Protein 3QIS (pdb70)

Structure (mmCIF, N/CA/C/O backbone):
data_3QIS
#
_entry.id   3QIS
#
_cell.length_a   73.478
_cell.length_b   73.478
_cell.length_c   145.294
_cell.angle_alpha   90.000
_cell.angle_beta   90.000
_cell.angle_gamma   120.000
#
_symmetry.space_group_name_H-M   'P 31 2 1'
#
loop_
_entity.id
_entity.type
_entity.pdbx_description
1 polymer 'Inositol polyphosphate 5-phosphatase OCRL-1'
2 polymer 'Protein FAM109A'
3 water water
#
loop_
_atom_site.group_PDB
_atom_site.id
_atom_site.type_symbol
_atom_site.label_atom_id
_atom_site.label_alt_id
_atom_site.label_comp_id
_atom_site.label_asym_id
_atom_site.label_entity_id
_atom_site.label_seq_id
_atom_site.pdbx_PDB_ins_code
_atom_site.Cartn_x
_atom_site.Cartn_y
_atom_site.Cartn_z
_atom_site.occupancy
_atom_site.B_iso_or_equiv
_atom_site.auth_seq_id
_atom_site.auth_comp_id
_atom_site.auth_asym_id
_atom_site.auth_atom_id
_atom_site.pdbx_PDB_model_num
ATOM 1 N N . PRO A 1 28 ? -41.395 56.936 49.736 1.00 79.11 563 PRO A N 1
ATOM 2 C CA . PRO A 1 28 ? -41.290 55.654 49.015 1.00 74.89 563 PRO A CA 1
ATOM 3 C C . PRO A 1 28 ? -41.790 54.460 49.831 1.00 69.01 563 PRO A C 1
ATOM 4 O O . PRO A 1 28 ? -41.053 53.912 50.658 1.00 65.03 563 PRO A O 1
ATOM 8 N N . SER A 1 29 ? -43.037 54.061 49.599 1.00 68.14 564 SER A N 1
ATOM 9 C CA . SER A 1 29 ? -43.598 52.919 50.305 1.00 68.06 564 SER A CA 1
ATOM 10 C C . SER A 1 29 ? -44.426 52.017 49.393 1.00 62.15 564 SER A C 1
ATOM 11 O O . SER A 1 29 ? -45.117 52.495 48.499 1.00 59.88 564 SER A O 1
ATOM 14 N N . LEU A 1 30 ? -44.356 50.712 49.629 1.00 56.11 565 LEU A N 1
ATOM 15 C CA . LEU A 1 30 ? -45.162 49.767 48.874 1.00 53.48 565 LEU A CA 1
ATOM 16 C C . LEU A 1 30 ? -46.102 48.980 49.770 1.00 48.93 565 LEU A C 1
ATOM 17 O O . LEU A 1 30 ? -45.789 48.688 50.923 1.00 57.71 565 LEU A O 1
ATOM 22 N N . GLU A 1 31 ? -47.257 48.642 49.213 1.00 51.65 566 GLU A N 1
ATOM 23 C CA . GLU A 1 31 ? -48.183 47.708 49.819 1.00 45.80 566 GLU A CA 1
ATOM 24 C C . GLU A 1 31 ? -48.236 46.479 48.925 1.00 40.21 566 GLU A C 1
ATOM 25 O O . GLU A 1 31 ? -48.386 46.600 47.709 1.00 40.31 566 GLU A O 1
ATOM 31 N N . LEU A 1 32 ? -48.105 45.301 49.525 1.00 46.76 567 LEU A N 1
ATOM 32 C CA . LEU A 1 32 ? -48.102 44.054 48.775 1.00 47.73 567 LEU A CA 1
ATOM 33 C C . LEU A 1 32 ? -49.317 43.219 49.142 1.00 45.57 567 LEU A C 1
ATOM 34 O O . LEU A 1 32 ? -49.625 43.043 50.319 1.00 38.19 567 LEU A O 1
ATOM 39 N N . SER A 1 33 ? -50.015 42.711 48.132 1.00 38.10 568 SER A N 1
ATOM 40 C CA . SER A 1 33 ? -51.163 41.855 48.381 1.00 41.41 568 SER A CA 1
ATOM 41 C C . SER A 1 33 ? -50.753 40.621 49.187 1.00 41.55 568 SER A C 1
ATOM 42 O O . SER A 1 33 ? -51.494 40.176 50.060 1.00 40.86 568 SER A O 1
ATOM 45 N N . ARG A 1 34 ? -49.574 40.079 48.890 1.00 43.82 569 ARG A N 1
ATOM 46 C CA . ARG A 1 34 ? -49.011 38.961 49.647 1.00 37.00 569 ARG A CA 1
ATOM 47 C C . ARG A 1 34 ? -47.493 38.889 49.485 1.00 41.92 569 ARG A C 1
ATOM 48 O O . ARG A 1 34 ? -46.931 39.477 48.559 1.00 43.43 569 ARG A O 1
ATOM 56 N N . ARG A 1 35 ? -46.838 38.169 50.393 1.00 37.87 570 ARG A N 1
ATOM 57 C CA . ARG A 1 35 ? -45.380 38.087 50.410 1.00 43.61 570 ARG A CA 1
ATOM 58 C C . ARG A 1 35 ? -44.877 36.645 50.425 1.00 39.53 570 ARG A C 1
ATOM 59 O O . ARG A 1 35 ? -43.678 36.398 50.314 1.00 41.55 570 ARG A O 1
ATOM 67 N N . GLU A 1 36 ? -45.794 35.696 50.572 1.00 43.35 571 GLU A N 1
ATOM 68 C CA . GLU A 1 36 ? -45.433 34.278 50.554 1.00 41.79 571 GLU A CA 1
ATOM 69 C C . GLU A 1 36 ? -46.122 33.537 49.407 1.00 42.08 571 GLU A C 1
ATOM 70 O O . GLU A 1 36 ? -47.331 33.653 49.221 1.00 35.92 571 GLU A O 1
ATOM 76 N N . PHE A 1 37 ? -45.348 32.772 48.644 1.00 36.78 572 PHE A N 1
ATOM 77 C CA . PHE A 1 37 ? -45.866 32.117 47.449 1.00 37.47 572 PHE A CA 1
ATOM 78 C C . PHE A 1 37 ? -45.461 30.659 47.439 1.00 35.06 572 PHE A C 1
ATOM 79 O O . PHE A 1 37 ? -44.322 30.320 47.757 1.00 38.22 572 PHE A O 1
ATOM 87 N N . VAL A 1 38 ? -46.404 29.797 47.079 1.00 33.08 573 VAL A N 1
ATOM 88 C CA . VAL A 1 38 ? -46.155 28.363 47.073 1.00 31.82 573 VAL A CA 1
ATOM 89 C C . VAL A 1 38 ? -46.315 27.788 45.680 1.00 33.98 573 VAL A C 1
ATOM 90 O O . VAL A 1 38 ? -47.325 28.012 45.010 1.00 33.38 573 VAL A O 1
ATOM 94 N N . PHE A 1 39 ? -45.295 27.059 45.242 1.00 35.83 574 PHE A N 1
ATOM 95 C CA . PHE A 1 39 ? -45.321 26.410 43.939 1.00 28.19 574 PHE A CA 1
ATOM 96 C C . PHE A 1 39 ? -45.392 24.907 44.148 1.00 36.01 574 PHE A C 1
ATOM 97 O O . PHE A 1 39 ? -44.377 24.238 44.318 1.00 35.45 574 PHE A O 1
ATOM 105 N N . GLU A 1 40 ? -46.615 24.394 44.153 1.00 38.87 575 GLU A N 1
ATOM 106 C CA . GLU A 1 40 ? -46.890 23.023 44.553 1.00 39.73 575 GLU A CA 1
ATOM 107 C C . GLU A 1 40 ? -46.790 22.066 43.371 1.00 35.40 575 GLU A C 1
ATOM 108 O O . GLU A 1 40 ? -47.320 22.344 42.294 1.00 27.30 575 GLU A O 1
ATOM 114 N N . ASN A 1 41 ? -46.103 20.944 43.578 1.00 27.21 576 ASN A N 1
ATOM 115 C CA . ASN A 1 41 ? -45.969 19.913 42.553 1.00 30.17 576 ASN A CA 1
ATOM 116 C C . ASN A 1 41 ? -45.370 20.426 41.250 1.00 32.95 576 ASN A C 1
ATOM 117 O O . ASN A 1 41 ? -45.910 20.196 40.170 1.00 30.56 576 ASN A O 1
ATOM 122 N N . VAL A 1 42 ? -44.247 21.121 41.361 1.00 32.73 577 VAL A N 1
ATOM 123 C CA . VAL A 1 42 ? -43.562 21.649 40.197 1.00 27.24 577 VAL A CA 1
ATOM 124 C C . VAL A 1 42 ? -43.038 20.514 39.330 1.00 33.41 577 VAL A C 1
ATOM 125 O O . VAL A 1 42 ? -42.443 19.560 39.833 1.00 30.62 577 VAL A O 1
ATOM 129 N N . LYS A 1 43 ? -43.260 20.618 38.026 1.00 28.75 578 LYS A N 1
ATOM 130 C CA . LYS A 1 43 ? -42.830 19.577 37.102 1.00 28.96 578 LYS A CA 1
ATOM 131 C C . LYS A 1 43 ? -41.935 20.135 36.016 1.00 30.11 578 LYS A C 1
ATOM 132 O O . LYS A 1 43 ? -41.993 21.317 35.691 1.00 30.43 578 LYS A O 1
ATOM 138 N N . PHE A 1 44 ? -41.101 19.264 35.468 1.00 33.87 579 PHE A N 1
ATOM 139 C CA . PHE A 1 44 ? -40.252 19.593 34.339 1.00 29.58 579 PHE A CA 1
ATOM 140 C C . PHE A 1 44 ? -41.077 20.173 33.185 1.00 28.53 579 PHE A C 1
ATOM 141 O O . PHE A 1 44 ? -42.029 19.547 32.718 1.00 22.53 579 PHE A O 1
ATOM 149 N N . ARG A 1 45 ? -40.725 21.383 32.754 1.00 21.64 580 ARG A N 1
ATOM 150 C CA . ARG A 1 45 ? -41.341 22.013 31.583 1.00 33.18 580 ARG A CA 1
ATOM 151 C C . ARG A 1 45 ? -42.823 22.367 31.741 1.00 36.97 580 ARG A C 1
ATOM 152 O O . ARG A 1 45 ? -43.526 22.549 30.747 1.00 31.50 580 ARG A O 1
ATOM 160 N N . GLN A 1 46 ? -43.301 22.458 32.980 1.00 36.60 581 GLN A N 1
ATOM 161 C CA . GLN A 1 46 ? -44.686 22.865 33.224 1.00 28.66 581 GLN A CA 1
ATOM 162 C C . GLN A 1 46 ? -44.747 24.201 33.960 1.00 34.97 581 GLN A C 1
ATOM 163 O O . GLN A 1 46 ? -44.357 24.309 35.122 1.00 33.66 581 GLN A O 1
ATOM 169 N N . LEU A 1 47 ? -45.237 25.218 33.257 1.00 30.55 582 LEU A N 1
ATOM 170 C CA . LEU A 1 47 ? -45.232 26.585 33.753 1.00 31.29 582 LEU A CA 1
ATOM 171 C C . LEU A 1 47 ? -46.231 26.794 34.881 1.00 27.65 582 LEU A C 1
ATOM 172 O O . LEU A 1 47 ? -47.373 26.339 34.813 1.00 24.99 582 LEU A O 1
ATOM 177 N N . GLN A 1 48 ? -45.780 27.485 35.921 1.00 22.57 583 GLN A N 1
ATOM 178 C CA . GLN A 1 48 ? -46.660 27.943 36.980 1.00 23.19 583 GLN A CA 1
ATOM 179 C C . GLN A 1 48 ? -46.497 29.441 37.153 1.00 26.60 583 GLN A C 1
ATOM 180 O O . GLN A 1 48 ? -45.409 29.985 36.966 1.00 27.98 583 GLN A O 1
ATOM 186 N N . LYS A 1 49 ? -47.582 30.106 37.521 1.00 21.25 584 LYS A N 1
ATOM 187 C CA . LYS A 1 49 ? -47.517 31.521 37.817 1.00 27.76 584 LYS A CA 1
ATOM 188 C C . LYS A 1 49 ? -48.240 31.851 39.111 1.00 26.08 584 LYS A C 1
ATOM 189 O O . LYS A 1 49 ? -49.401 31.496 39.290 1.00 28.77 584 LYS A O 1
ATOM 195 N N . GLU A 1 50 ? -47.530 32.525 40.011 1.00 29.68 585 GLU A N 1
ATOM 196 C CA . GLU A 1 50 ? -48.112 33.068 41.233 1.00 20.82 585 GLU A CA 1
ATOM 197 C C . GLU A 1 50 ? -48.086 34.585 41.155 1.00 29.09 585 GLU A C 1
ATOM 198 O O . GLU A 1 50 ? -47.020 35.194 41.167 1.00 26.70 585 GLU A O 1
ATOM 204 N N . LYS A 1 51 ? -49.265 35.191 41.064 1.00 28.84 586 LYS A N 1
ATOM 205 C CA . LYS A 1 51 ? -49.365 36.630 40.859 1.00 35.14 586 LYS A CA 1
ATOM 206 C C . LYS A 1 51 ? -49.691 37.394 42.135 1.00 30.61 586 LYS A C 1
ATOM 207 O O . LYS A 1 51 ? -50.421 36.911 42.997 1.00 33.31 586 LYS A O 1
ATOM 213 N N . PHE A 1 52 ? -49.139 38.593 42.255 1.00 27.78 587 PHE A N 1
ATOM 214 C CA . PHE A 1 52 ? -49.508 39.480 43.350 1.00 33.84 587 PHE A CA 1
ATOM 215 C C . PHE A 1 52 ? -49.530 40.933 42.898 1.00 29.93 587 PHE A C 1
ATOM 216 O O . PHE A 1 52 ? -49.030 41.276 41.832 1.00 31.05 587 PHE A O 1
ATOM 224 N N . GLN A 1 53 ? -50.139 41.780 43.711 1.00 26.21 588 GLN A N 1
ATOM 225 C CA . GLN A 1 53 ? -50.253 43.176 43.364 1.00 32.38 588 GLN A CA 1
ATOM 226 C C . GLN A 1 53 ? -49.411 44.065 44.257 1.00 37.26 588 GLN A C 1
ATOM 227 O O . GLN A 1 53 ? -49.422 43.947 45.480 1.00 33.32 588 GLN A O 1
ATOM 233 N N . ILE A 1 54 ? -48.688 44.963 43.610 1.00 40.87 589 ILE A N 1
ATOM 234 C CA . ILE A 1 54 ? -47.892 45.961 44.279 1.00 40.67 589 ILE A CA 1
ATOM 235 C C . ILE A 1 54 ? -48.608 47.289 44.156 1.00 47.03 589 ILE A C 1
ATOM 236 O O . ILE A 1 54 ? -49.065 47.657 43.075 1.00 45.57 589 ILE A O 1
ATOM 241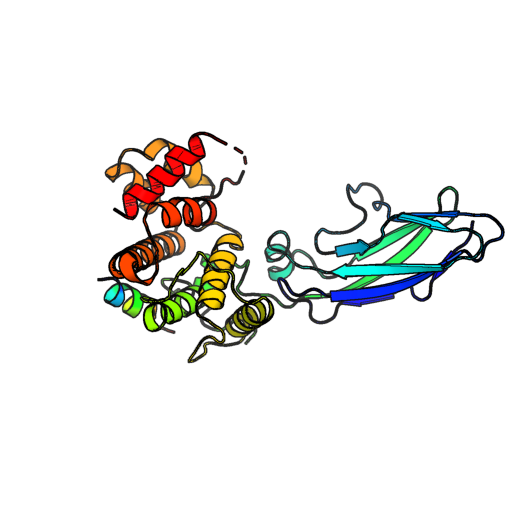 N N . SER A 1 55 ? -48.720 48.013 45.262 1.00 47.27 590 SER A N 1
ATOM 242 C CA . SER A 1 55 ? -49.372 49.314 45.227 1.00 48.52 590 SER A CA 1
ATOM 243 C C . SER A 1 55 ? -48.560 50.342 45.993 1.00 52.34 590 SER A C 1
ATOM 244 O O . SER A 1 55 ? -48.285 50.168 47.176 1.00 56.65 590 SER A O 1
ATOM 247 N N . ASN A 1 56 ? -48.171 51.413 45.311 1.00 57.90 591 ASN A N 1
ATOM 248 C CA . ASN A 1 56 ? -47.440 52.494 45.954 1.00 58.05 591 ASN A CA 1
ATOM 249 C C . ASN A 1 56 ? -48.326 53.279 46.926 1.00 58.71 591 ASN A C 1
ATOM 250 O O . ASN A 1 56 ? -49.042 54.182 46.522 1.00 61.25 591 ASN A O 1
ATOM 255 N N . ASN A 1 57 ? -48.251 52.943 48.211 1.00 54.12 592 ASN A N 1
ATOM 256 C CA . ASN A 1 57 ? -49.076 53.603 49.216 1.00 58.50 592 ASN A CA 1
ATOM 257 C C . ASN A 1 57 ? -48.395 54.815 49.852 1.00 68.31 592 ASN A C 1
ATOM 258 O O . ASN A 1 57 ? -48.926 55.418 50.786 1.00 71.40 592 ASN A O 1
ATOM 263 N N . GLY A 1 58 ? -47.221 55.170 49.345 1.00 65.30 593 GLY A N 1
ATOM 264 C CA . GLY A 1 58 ? -46.505 56.324 49.848 1.00 65.70 593 GLY A CA 1
ATOM 265 C C . GLY A 1 58 ? -47.111 57.613 49.333 1.00 73.11 593 GLY A C 1
ATOM 266 O O . GLY A 1 58 ? -48.181 57.603 48.711 1.00 68.71 593 GLY A O 1
ATOM 267 N N . GLN A 1 59 ? -46.431 58.726 49.587 1.00 73.56 594 GLN A N 1
ATOM 268 C CA . GLN A 1 59 ? -46.916 60.028 49.135 1.00 74.16 594 GLN A CA 1
ATOM 269 C C . GLN A 1 59 ? -46.136 60.529 47.924 1.00 71.12 594 GLN A C 1
ATOM 270 O O . GLN A 1 59 ? -46.597 61.418 47.204 1.00 74.11 594 GLN A O 1
ATOM 276 N N . VAL A 1 60 ? -44.961 59.944 47.698 1.00 60.76 595 VAL A N 1
ATOM 277 C CA . VAL A 1 60 ? -44.138 60.277 46.535 1.00 57.48 595 VAL A CA 1
ATOM 278 C C . VAL A 1 60 ? -43.995 59.064 45.604 1.00 67.33 595 VAL A C 1
ATOM 279 O O . VAL A 1 60 ? -44.193 57.926 46.034 1.00 60.57 595 VAL A O 1
ATOM 283 N N . PRO A 1 61 ? -43.659 59.302 44.324 1.00 70.58 596 PRO A N 1
ATOM 284 C CA . PRO A 1 61 ? -43.425 58.218 43.357 1.00 67.29 596 PRO A CA 1
ATOM 285 C C . PRO A 1 61 ? -42.208 57.364 43.724 1.00 61.99 596 PRO A C 1
ATOM 286 O O . PRO A 1 61 ? -41.229 57.887 44.258 1.00 53.73 596 PRO A O 1
ATOM 290 N N . CYS A 1 62 ? -42.269 56.067 43.429 1.00 47.03 597 CYS A N 1
ATOM 291 C CA . CYS A 1 62 ? -41.194 55.149 43.803 1.00 50.15 597 CYS A CA 1
ATOM 292 C C . CYS A 1 62 ? -40.710 54.313 42.625 1.00 54.35 597 CYS A C 1
ATOM 293 O O . CYS A 1 62 ? -41.435 54.122 41.647 1.00 56.60 597 CYS A O 1
ATOM 296 N N . HIS A 1 63 ? -39.480 53.817 42.720 1.00 54.45 598 HIS A N 1
ATOM 297 C CA . HIS A 1 63 ? -38.985 52.836 41.769 1.00 55.97 598 HIS A CA 1
ATOM 298 C C . HIS A 1 63 ? -38.705 51.535 42.485 1.00 53.43 598 HIS A C 1
ATOM 299 O O . HIS A 1 63 ? -38.019 51.502 43.500 1.00 46.38 598 HIS A O 1
ATOM 306 N N . PHE A 1 64 ? -39.249 50.456 41.944 1.00 46.37 599 PHE A N 1
ATOM 307 C CA . PHE A 1 64 ? -39.046 49.145 42.531 1.00 45.31 599 PHE A CA 1
ATOM 308 C C . PHE A 1 64 ? -38.304 48.221 41.565 1.00 44.80 599 PHE A C 1
ATOM 309 O O . PHE A 1 64 ? -38.535 48.274 40.361 1.00 48.03 599 PHE A O 1
ATOM 317 N N . SER A 1 65 ? -37.412 47.387 42.095 1.00 38.38 600 SER A N 1
ATOM 318 C CA . SER A 1 65 ? -36.766 46.364 41.276 1.00 44.10 600 SER A CA 1
ATOM 319 C C . SER A 1 65 ? -36.288 45.205 42.137 1.00 48.83 600 SER A C 1
ATOM 320 O O . SER A 1 65 ? -35.912 45.398 43.285 1.00 51.99 600 SER A O 1
ATOM 323 N N . PHE A 1 66 ? -36.305 43.998 41.582 1.00 41.92 601 PHE A N 1
ATOM 324 C CA . PHE A 1 66 ? -35.762 42.851 42.282 1.00 39.66 601 PHE A CA 1
ATOM 325 C C . PHE A 1 66 ? -34.248 42.905 42.215 1.00 46.99 601 PHE A C 1
ATOM 326 O O . PHE A 1 66 ? -33.681 43.253 41.180 1.00 42.79 601 PHE A O 1
ATOM 334 N N . ILE A 1 67 ? -33.598 42.582 43.328 1.00 47.41 602 ILE A N 1
ATOM 335 C CA . ILE A 1 67 ? -32.149 42.671 43.395 1.00 50.83 602 ILE A CA 1
ATOM 336 C C . ILE A 1 67 ? -31.496 41.376 43.890 1.00 48.61 602 ILE A C 1
ATOM 337 O O . ILE A 1 67 ? -32.117 40.575 44.592 1.00 47.86 602 ILE A O 1
ATOM 342 N N . PRO A 1 68 ? -30.238 41.154 43.497 1.00 54.71 603 PRO A N 1
ATOM 343 C CA . PRO A 1 68 ? -29.528 39.950 43.948 1.00 55.91 603 PRO A CA 1
ATOM 344 C C . PRO A 1 68 ? -29.266 40.002 45.449 1.00 61.11 603 PRO A C 1
ATOM 345 O O . PRO A 1 68 ? -28.955 41.075 45.975 1.00 61.08 603 PRO A O 1
ATOM 349 N N . LYS A 1 69 ? -29.395 38.862 46.124 1.00 64.39 604 LYS A N 1
ATOM 350 C CA . LYS A 1 69 ? -29.060 38.759 47.541 1.00 58.52 604 LYS A CA 1
ATOM 351 C C . LYS A 1 69 ? -27.539 38.839 47.688 1.00 68.17 604 LYS A C 1
ATOM 352 O O . LYS A 1 69 ? -26.814 38.384 46.802 1.00 72.52 604 LYS A O 1
ATOM 358 N N . LEU A 1 70 ? -27.068 39.401 48.805 1.00 70.78 605 LEU A N 1
ATOM 359 C CA . LEU A 1 70 ? -25.646 39.721 49.016 1.00 65.69 605 LEU A CA 1
ATOM 360 C C . LEU A 1 70 ? -24.629 38.734 48.408 1.00 64.76 605 LEU A C 1
ATOM 361 O O . LEU A 1 70 ? -24.395 37.655 48.953 1.00 66.55 605 LEU A O 1
ATOM 366 N N . ASN A 1 71 ? -24.030 39.133 47.283 1.00 62.70 606 ASN A N 1
ATOM 367 C CA . ASN A 1 71 ? -22.973 38.375 46.594 1.00 67.95 606 ASN A CA 1
ATOM 368 C C . ASN A 1 71 ? -23.454 37.373 45.541 1.00 68.16 606 ASN A C 1
ATOM 369 O O . ASN A 1 71 ? -22.774 36.395 45.244 1.00 70.99 606 ASN A O 1
ATOM 374 N N . ASP A 1 72 ? -24.627 37.617 44.973 1.00 62.55 607 ASP A N 1
ATOM 375 C CA . ASP A 1 72 ? -25.096 36.809 43.853 1.00 57.74 607 ASP A CA 1
ATOM 376 C C . ASP A 1 72 ? -25.089 37.615 42.570 1.00 56.47 607 ASP A C 1
ATOM 377 O O . ASP A 1 72 ? -24.933 38.844 42.584 1.00 49.90 607 ASP A O 1
ATOM 382 N N . SER A 1 73 ? -25.252 36.907 41.462 1.00 64.41 608 SER A N 1
ATOM 383 C CA . SER A 1 73 ? -25.327 37.534 40.158 1.00 70.32 608 SER A CA 1
ATOM 384 C C . SER A 1 73 ? -26.769 37.926 39.844 1.00 65.14 608 SER A C 1
ATOM 385 O O . SER A 1 73 ? -27.024 39.036 39.387 1.00 65.27 608 SER A O 1
ATOM 388 N N . GLN A 1 74 ? -27.707 37.023 40.122 1.00 61.90 609 GLN A N 1
ATOM 389 C CA . GLN A 1 74 ? -29.119 37.203 39.751 1.00 48.95 609 GLN A CA 1
ATOM 390 C C . GLN A 1 74 ? -29.968 37.431 40.990 1.00 46.51 609 GLN A C 1
ATOM 391 O O . GLN A 1 74 ? -29.504 37.160 42.090 1.00 55.54 609 GLN A O 1
ATOM 397 N N . TYR A 1 75 ? -31.208 37.905 40.830 1.00 39.63 610 TYR A N 1
ATOM 398 C CA . TYR A 1 75 ? -32.087 38.132 41.978 1.00 41.13 610 TYR A CA 1
ATOM 399 C C . TYR A 1 75 ? -32.891 36.892 42.367 1.00 38.00 610 TYR A C 1
ATOM 400 O O . TYR A 1 75 ? -33.565 36.869 43.398 1.00 39.75 610 TYR A O 1
ATOM 409 N N . CYS A 1 76 ? -32.823 35.870 41.521 1.00 40.20 611 CYS A N 1
ATOM 410 C CA . CYS A 1 76 ? -33.471 34.590 41.795 1.00 42.93 611 CYS A CA 1
ATOM 411 C C . CYS A 1 76 ? -32.749 33.462 41.064 1.00 42.70 611 CYS A C 1
ATOM 412 O O . CYS A 1 76 ? -31.799 33.699 40.318 1.00 42.35 611 CYS A O 1
ATOM 415 N N . LYS A 1 77 ? -33.209 32.234 41.285 1.00 38.92 612 LYS A N 1
ATOM 416 C CA . LYS A 1 77 ? -32.641 31.074 40.613 1.00 36.49 612 LYS A CA 1
ATOM 417 C C . LYS A 1 77 ? -33.239 30.962 39.217 1.00 35.28 612 LYS A C 1
ATOM 418 O O . LYS A 1 77 ? -34.285 31.551 38.941 1.00 38.38 612 LYS A O 1
ATOM 424 N N . PRO A 1 78 ? -32.570 30.213 38.331 1.00 40.69 613 PRO A N 1
ATOM 425 C CA . PRO A 1 78 ? -32.929 30.056 36.915 1.00 40.03 613 PRO A CA 1
ATOM 426 C C . PRO A 1 78 ? -34.387 29.665 36.664 1.00 30.58 613 PRO A C 1
ATOM 427 O O . PRO A 1 78 ? -34.986 30.187 35.734 1.00 34.33 613 PRO A O 1
ATOM 431 N N . TRP A 1 79 ? -34.939 28.770 37.477 1.00 28.05 614 TRP A N 1
ATOM 432 C CA . TRP A 1 79 ? -36.295 28.278 37.260 1.00 32.67 614 TRP A CA 1
ATOM 433 C C . TRP A 1 79 ? -37.368 29.279 37.663 1.00 28.61 614 TRP A C 1
ATOM 434 O O . TRP A 1 79 ? -38.556 29.016 37.500 1.00 31.25 614 TRP A O 1
ATOM 445 N N . LEU A 1 80 ? -36.948 30.425 38.182 1.00 36.13 615 LEU A N 1
ATOM 446 C CA . LEU A 1 80 ? -37.891 31.445 38.612 1.00 31.57 615 LEU A CA 1
ATOM 447 C C . LEU A 1 80 ? -37.648 32.732 37.839 1.00 32.41 615 LEU A C 1
ATOM 448 O O . LEU A 1 80 ? -36.540 33.003 37.392 1.00 33.39 615 LEU A O 1
ATOM 453 N N . ARG A 1 81 ? -38.697 33.524 37.694 1.00 44.17 616 ARG A N 1
ATOM 454 C CA . ARG A 1 81 ? -38.592 34.814 37.040 1.00 43.34 616 ARG A CA 1
ATOM 455 C C . ARG A 1 81 ? -39.711 35.727 37.534 1.00 38.04 616 ARG A C 1
ATOM 456 O O . ARG A 1 81 ? -40.810 35.263 37.830 1.00 37.65 616 ARG A O 1
ATOM 464 N N . ALA A 1 82 ? -39.418 37.019 37.648 1.00 33.12 617 ALA A N 1
ATOM 465 C CA . ALA A 1 82 ? -40.427 38.010 38.010 1.00 36.18 617 ALA A CA 1
ATOM 466 C C . ALA A 1 82 ? -40.814 38.833 36.784 1.00 28.93 617 ALA A C 1
ATOM 467 O O . ALA A 1 82 ? -39.956 39.289 36.036 1.00 36.21 617 ALA A O 1
ATOM 469 N N . GLU A 1 83 ? -42.110 39.006 36.569 1.00 32.27 618 GLU A N 1
ATOM 470 C CA . GLU A 1 83 ? -42.590 39.721 35.395 1.00 39.72 618 GLU A CA 1
ATOM 471 C C . GLU A 1 83 ? -43.714 40.683 35.781 1.00 34.26 618 GLU A C 1
ATOM 472 O O . GLU A 1 83 ? -44.819 40.256 36.111 1.00 34.68 618 GLU A O 1
ATOM 478 N N . PRO A 1 84 ? -43.425 41.989 35.764 1.00 32.39 619 PRO A N 1
ATOM 479 C CA . PRO A 1 84 ? -42.106 42.556 35.459 1.00 36.51 619 PRO A CA 1
ATOM 480 C C . PRO A 1 84 ? -41.188 42.472 36.673 1.00 32.71 619 PRO A C 1
ATOM 481 O O . PRO A 1 84 ? -41.648 42.148 37.768 1.00 37.76 619 PRO A O 1
ATOM 485 N N . PHE A 1 85 ? -39.907 42.764 36.489 1.00 36.35 620 PHE A N 1
ATOM 486 C CA . PHE A 1 85 ? -38.972 42.693 37.600 1.00 36.65 620 PHE A CA 1
ATOM 487 C C . PHE A 1 85 ? -38.562 44.068 38.096 1.00 42.10 620 PHE A C 1
ATOM 488 O O . PHE A 1 85 ? -37.857 44.188 39.096 1.00 44.23 620 PHE A O 1
ATOM 496 N N . GLU A 1 86 ? -39.014 45.104 37.402 1.00 44.38 621 GLU A N 1
ATOM 497 C CA . GLU A 1 86 ? -38.725 46.474 37.802 1.00 49.12 621 GLU A CA 1
ATOM 498 C C . GLU A 1 86 ? -39.791 47.419 37.263 1.00 46.24 621 GLU A C 1
ATOM 499 O O . GLU A 1 86 ? -40.404 47.148 36.232 1.00 50.98 621 GLU A O 1
ATOM 505 N N . GLY A 1 87 ? -40.014 48.535 37.947 1.00 43.95 622 GLY A N 1
ATOM 506 C CA . GLY A 1 87 ? -40.932 49.530 37.427 1.00 43.67 622 GLY A CA 1
ATOM 507 C C . GLY A 1 87 ? -41.063 50.823 38.211 1.00 54.52 622 GLY A C 1
ATOM 508 O O . GLY A 1 87 ? -40.453 51.007 39.261 1.00 57.31 622 GLY A O 1
ATOM 509 N N . TYR A 1 88 ? -41.880 51.727 37.684 1.00 58.96 623 TYR A N 1
ATOM 510 C CA . TYR A 1 88 ? -42.158 52.993 38.334 1.00 66.02 623 TYR A CA 1
ATOM 511 C C . TYR A 1 88 ? -43.617 53.055 38.721 1.00 61.33 623 TYR A C 1
ATOM 512 O O . TYR A 1 88 ? -44.486 52.628 37.964 1.00 58.95 623 TYR A O 1
ATOM 521 N N . LEU A 1 89 ? -43.880 53.578 39.912 1.00 57.03 624 LEU A N 1
ATOM 522 C CA . LEU A 1 89 ? -45.238 53.680 40.410 1.00 51.79 624 LEU A CA 1
ATOM 523 C C . LEU A 1 89 ? -45.475 55.039 41.038 1.00 67.00 624 LEU A C 1
ATOM 524 O O . LEU A 1 89 ? -44.867 55.385 42.050 1.00 70.78 624 LEU A O 1
ATOM 529 N N . GLU A 1 90 ? -46.364 55.810 40.428 1.00 68.51 625 GLU A N 1
ATOM 530 C CA . GLU A 1 90 ? -46.837 57.043 41.024 1.00 64.12 625 GLU A CA 1
ATOM 531 C C . GLU A 1 90 ? -47.642 56.684 42.261 1.00 66.40 625 GLU A C 1
ATOM 532 O O . GLU A 1 90 ? -48.146 55.569 42.370 1.00 61.81 625 GLU A O 1
ATOM 538 N N . PRO A 1 91 ? -47.775 57.626 43.205 1.00 76.73 626 PRO A N 1
ATOM 539 C CA . PRO A 1 91 ? -48.756 57.374 44.266 1.00 77.19 626 PRO A CA 1
ATOM 540 C C . PRO A 1 91 ? -50.149 57.650 43.716 1.00 76.38 626 PRO A C 1
ATOM 541 O O . PRO A 1 91 ? -50.407 58.745 43.220 1.00 91.94 626 PRO A O 1
ATOM 545 N N . ASN A 1 92 ? -51.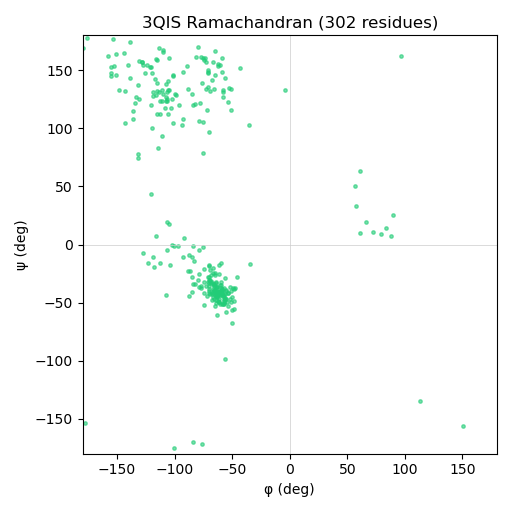024 56.660 43.751 1.00 63.38 627 ASN A N 1
ATOM 546 C CA . ASN A 1 92 ? -50.672 55.323 44.183 1.00 61.60 627 ASN A CA 1
ATOM 547 C C . ASN A 1 92 ? -51.193 54.305 43.180 1.00 60.95 627 ASN A C 1
ATOM 548 O O . ASN A 1 92 ?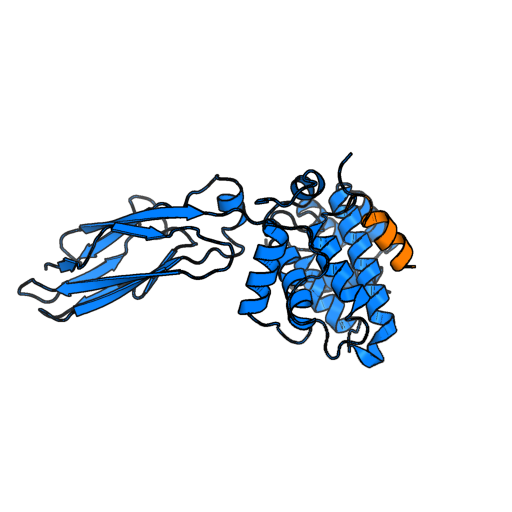 -52.194 53.626 43.424 1.00 55.33 627 ASN A O 1
ATOM 553 N N . GLU A 1 93 ? -50.533 54.220 42.034 1.00 57.22 628 GLU A N 1
ATOM 554 C CA . GLU A 1 93 ? -50.941 53.246 41.047 1.00 66.68 628 GLU A CA 1
ATOM 555 C C . GLU A 1 93 ? -50.491 51.870 41.497 1.00 61.68 628 GLU A C 1
ATOM 556 O O . GLU A 1 93 ? -49.606 51.737 42.345 1.00 55.62 628 GLU A O 1
ATOM 562 N N . THR A 1 94 ? -51.122 50.850 40.931 1.00 56.07 629 THR A N 1
ATOM 563 C CA . THR A 1 94 ? -50.855 49.480 41.313 1.00 46.71 629 THR A CA 1
ATOM 564 C C . THR A 1 94 ? -50.274 48.773 40.115 1.00 44.17 629 THR A C 1
ATOM 565 O O . THR A 1 94 ? -50.432 49.225 38.985 1.00 44.74 629 THR A O 1
ATOM 569 N N . VAL A 1 95 ? -49.593 47.665 40.365 1.00 45.42 630 VAL A N 1
ATOM 570 C CA . VAL A 1 95 ? -49.021 46.868 39.298 1.00 34.82 630 VAL A CA 1
ATOM 571 C C . VAL A 1 95 ? -49.015 45.408 39.721 1.00 34.56 630 VAL A C 1
ATOM 572 O O . VAL A 1 95 ? -48.628 45.082 40.844 1.00 37.26 630 VAL A O 1
ATOM 576 N N . ASP A 1 96 ? -49.470 44.526 38.837 1.00 27.44 631 ASP A N 1
ATOM 577 C CA . ASP A 1 96 ? -49.438 43.096 39.130 1.00 24.50 631 ASP A CA 1
ATOM 578 C C . ASP A 1 96 ? -48.084 42.491 38.784 1.00 28.03 631 ASP A C 1
ATOM 579 O O . ASP A 1 96 ? -47.562 42.699 37.691 1.00 33.52 631 ASP A O 1
ATOM 584 N N . ILE A 1 97 ? -47.511 41.753 39.728 1.00 33.39 632 ILE A N 1
ATOM 585 C CA . ILE A 1 97 ? -46.245 41.076 39.489 1.00 37.47 632 ILE A CA 1
ATOM 586 C C . ILE A 1 97 ? -46.490 39.585 39.344 1.00 34.72 632 ILE A C 1
ATOM 587 O O . ILE A 1 97 ? -47.180 38.976 40.160 1.00 29.99 632 ILE A O 1
ATOM 592 N N . SER A 1 98 ? -45.933 38.998 38.294 1.00 33.91 633 SER A N 1
ATOM 593 C CA . SER A 1 98 ? -46.075 37.570 38.078 1.00 25.59 633 SER A CA 1
ATOM 594 C C . SER A 1 98 ? -44.780 36.872 38.467 1.00 25.53 633 SER A C 1
ATOM 595 O O . SER A 1 98 ? -43.729 37.132 37.892 1.00 26.62 633 SER A O 1
ATOM 598 N N . LEU A 1 99 ? -44.861 36.009 39.471 1.00 24.37 634 LEU A N 1
ATOM 599 C CA . LEU A 1 99 ? -43.743 35.156 39.828 1.00 28.41 634 LEU A CA 1
ATOM 600 C C . LEU A 1 99 ? -43.889 33.824 39.087 1.00 31.22 634 LEU A C 1
ATOM 601 O O . LEU A 1 99 ? -44.765 33.020 39.396 1.00 25.77 634 LEU A O 1
ATOM 606 N N . ASP A 1 100 ? -43.025 33.619 38.095 1.00 25.70 635 ASP A N 1
ATOM 607 C CA . ASP A 1 100 ? -43.151 32.515 37.156 1.00 25.17 635 ASP A CA 1
ATOM 608 C C . ASP A 1 100 ? -42.116 31.442 37.413 1.00 31.61 635 ASP A C 1
ATOM 609 O O . ASP A 1 100 ? -40.917 31.715 37.428 1.00 32.80 635 ASP A O 1
ATOM 614 N N . VAL A 1 101 ? -42.585 30.215 37.596 1.00 27.83 636 VAL A N 1
ATOM 615 C CA . VAL A 1 101 ? -41.692 29.088 37.766 1.00 28.64 636 VAL A CA 1
ATOM 616 C C . VAL A 1 101 ? -41.724 28.225 36.518 1.00 31.27 636 VAL A C 1
ATOM 617 O O . VAL A 1 101 ? -42.787 27.780 36.083 1.00 31.4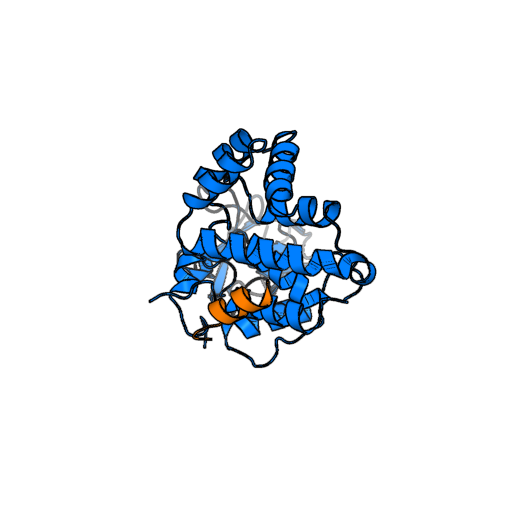2 636 VAL A O 1
ATOM 621 N N . TYR A 1 102 ? -40.554 28.010 35.930 1.00 25.34 637 TYR A N 1
ATOM 622 C CA . TYR A 1 102 ? -40.441 27.130 34.780 1.00 26.87 637 TYR A CA 1
ATOM 623 C C . TYR A 1 102 ? -39.147 26.321 34.797 1.00 29.74 637 TYR A C 1
ATOM 624 O O . TYR A 1 102 ? -38.070 26.841 34.519 1.00 31.88 637 TYR A O 1
ATOM 633 N N . VAL A 1 103 ? -39.266 25.045 35.135 1.00 24.17 638 VAL A N 1
ATOM 634 C CA . VAL A 1 103 ? -38.115 24.161 35.147 1.00 24.78 638 VAL A CA 1
ATOM 635 C C . VAL A 1 103 ? -37.769 23.722 33.724 1.00 33.43 638 VAL A C 1
ATOM 636 O O . VAL A 1 103 ? -38.472 22.912 33.114 1.00 28.14 638 VAL A O 1
ATOM 640 N N . SER A 1 104 ? -36.686 24.278 33.194 1.00 31.65 639 SER A N 1
ATOM 641 C CA . SER A 1 104 ? -36.213 23.899 31.871 1.00 35.21 639 SER A CA 1
ATOM 642 C C . SER A 1 104 ? -35.050 22.924 31.975 1.00 38.12 639 SER A C 1
ATOM 643 O O . SER A 1 104 ? -34.666 22.512 33.069 1.00 34.42 639 SER A O 1
ATOM 646 N N . LYS A 1 105 ? -34.474 22.583 30.830 1.00 37.41 640 LYS A N 1
ATOM 647 C CA . LYS A 1 105 ? -33.348 21.659 30.783 1.00 41.23 640 LYS A CA 1
ATOM 648 C C . LYS A 1 105 ? -32.127 22.150 31.580 1.00 41.05 640 LYS A C 1
ATOM 649 O O . LYS A 1 105 ? -31.217 21.372 31.871 1.00 38.15 640 LYS A O 1
ATOM 655 N N . ASP A 1 106 ? -32.102 23.435 31.927 1.00 34.05 641 ASP A N 1
ATOM 656 C CA . ASP A 1 106 ? -30.985 23.989 32.699 1.00 38.77 641 ASP A CA 1
ATOM 657 C C . ASP A 1 106 ? -31.021 23.567 34.163 1.00 34.82 641 ASP A C 1
ATOM 658 O O . ASP A 1 106 ? -29.976 23.406 34.791 1.00 38.51 641 ASP A O 1
ATOM 663 N N . SER A 1 107 ? -32.226 23.393 34.703 1.00 33.16 642 SER A N 1
ATOM 664 C CA . SER A 1 107 ? -32.397 23.116 36.129 1.00 37.28 642 SER A CA 1
ATOM 665 C C . SER A 1 107 ? -32.921 21.716 36.457 1.00 37.87 642 SER A C 1
ATOM 666 O O . SER A 1 107 ? -32.837 21.278 37.602 1.00 41.85 642 SER A O 1
ATOM 669 N N . VAL A 1 108 ? -33.465 21.020 35.461 1.00 35.93 643 VAL A N 1
ATOM 670 C CA . VAL A 1 108 ? -34.174 19.764 35.709 1.00 31.76 643 VAL A CA 1
ATOM 671 C C . VAL A 1 108 ? -33.347 18.742 36.499 1.00 38.60 643 VAL A C 1
ATOM 672 O O . VAL A 1 108 ? -33.861 18.090 37.405 1.00 41.58 643 VAL A O 1
ATOM 676 N N . THR A 1 109 ? -32.065 18.623 36.169 1.00 35.09 644 THR A N 1
ATOM 677 C CA . THR A 1 109 ? -31.210 17.626 36.800 1.00 33.64 644 THR A CA 1
ATOM 678 C C . THR A 1 109 ? -30.897 17.919 38.271 1.00 40.13 644 THR A C 1
ATOM 679 O O . THR A 1 109 ? -30.920 17.010 39.102 1.00 37.79 644 THR A O 1
ATOM 683 N N . ILE A 1 110 ? -30.620 19.175 38.603 1.00 36.25 645 ILE A N 1
ATOM 684 C CA . ILE A 1 110 ? -30.352 19.524 39.999 1.00 42.21 645 ILE A CA 1
ATOM 685 C C . ILE A 1 110 ? -31.595 19.410 40.875 1.00 36.81 645 ILE A C 1
ATOM 686 O O . ILE A 1 110 ? -31.502 19.086 42.055 1.00 40.29 645 ILE A O 1
ATOM 691 N N . LEU A 1 111 ? -32.756 19.665 40.289 1.00 31.87 646 LEU A N 1
ATOM 692 C CA . LEU A 1 111 ? -34.012 19.501 41.002 1.00 28.84 646 LEU A CA 1
ATOM 693 C C . LEU A 1 111 ? -34.390 18.022 41.089 1.00 40.25 646 LEU A C 1
ATOM 694 O O . LEU A 1 111 ? -34.916 17.572 42.107 1.00 41.70 646 LEU A O 1
ATOM 699 N N . ASN A 1 112 ? -34.117 17.271 40.021 1.00 36.41 647 ASN A N 1
ATOM 700 C CA . ASN A 1 112 ? -34.274 15.820 40.038 1.00 34.16 647 ASN A CA 1
ATOM 701 C C . ASN A 1 112 ? -33.451 15.215 41.175 1.00 45.27 647 ASN A C 1
ATOM 702 O O . ASN A 1 112 ? -33.903 14.324 41.900 1.00 39.39 647 ASN A O 1
ATOM 707 N N . SER A 1 113 ? -32.233 15.724 41.315 1.00 42.95 648 SER A N 1
ATOM 708 C CA . SER A 1 113 ? -31.256 15.181 42.240 1.00 44.47 648 SER A CA 1
ATOM 709 C C . SER A 1 113 ? -31.485 15.588 43.680 1.00 54.94 648 SER A C 1
ATOM 710 O O . SER A 1 113 ? -31.050 14.895 44.600 1.00 59.47 648 SER A O 1
ATOM 713 N N . GLY A 1 114 ? -32.147 16.723 43.879 1.00 44.32 649 GLY A N 1
ATOM 714 C CA . GLY A 1 114 ? -32.316 17.286 45.210 1.00 41.75 649 GLY A CA 1
ATOM 715 C C . GLY A 1 114 ? -31.157 18.195 45.599 1.00 45.30 649 GLY A C 1
ATOM 716 O O . GLY A 1 114 ? -31.071 18.644 46.741 1.00 54.37 649 GLY A O 1
ATOM 717 N N . GLU A 1 115 ? -30.260 18.458 44.651 1.00 45.42 650 GLU A N 1
ATOM 718 C CA . GLU A 1 115 ? -29.178 19.418 44.858 1.00 47.36 650 GLU A CA 1
ATOM 719 C C . GLU A 1 115 ? -29.754 20.824 44.989 1.00 48.92 650 GLU A C 1
ATOM 720 O O . GLU A 1 115 ? -29.126 21.709 45.573 1.00 42.26 650 GLU A O 1
ATOM 726 N N . ASP A 1 116 ? -30.945 21.024 44.424 1.00 47.10 651 ASP A N 1
ATOM 727 C CA . ASP A 1 116 ? -31.708 22.249 44.626 1.00 38.34 651 ASP A CA 1
ATOM 728 C C . ASP A 1 116 ? -33.150 21.915 45.000 1.00 41.31 651 ASP A C 1
ATOM 729 O O . ASP A 1 116 ? -33.641 20.816 44.729 1.00 44.26 651 ASP A O 1
ATOM 734 N N . LYS A 1 117 ? -33.818 22.870 45.636 1.00 37.76 652 LYS A N 1
ATOM 735 C CA . LYS A 1 117 ? -35.195 22.700 46.080 1.00 39.24 652 LYS A CA 1
ATOM 736 C C . LYS A 1 117 ? -36.030 23.864 45.575 1.00 39.03 652 LYS A C 1
ATOM 737 O O . LYS A 1 117 ? -35.499 24.933 45.274 1.00 31.01 652 LYS A O 1
ATOM 743 N N . ILE A 1 118 ? -37.335 23.663 45.472 1.00 40.79 653 ILE A N 1
ATOM 744 C CA . ILE A 1 118 ? -38.202 24.764 45.101 1.00 39.64 653 ILE A CA 1
ATOM 745 C C . ILE A 1 118 ? -38.344 25.668 46.315 1.00 42.99 653 ILE A C 1
ATOM 746 O O . ILE A 1 118 ? -39.340 25.616 47.039 1.00 41.85 653 ILE A O 1
ATOM 751 N N . GLU A 1 119 ? -37.318 26.477 46.544 1.00 30.61 654 GLU A N 1
ATOM 752 C CA . GLU A 1 119 ? -37.323 27.469 47.610 1.00 43.22 654 GLU A CA 1
ATOM 753 C C . GLU A 1 119 ? -36.414 28.620 47.212 1.00 42.18 654 GLU A C 1
ATOM 754 O O . GLU A 1 119 ? -35.488 28.437 46.421 1.00 38.41 654 GLU A O 1
ATOM 760 N N . ASP A 1 120 ? -36.681 29.805 47.749 1.00 40.73 655 ASP A N 1
ATOM 761 C CA . ASP A 1 120 ? -35.908 30.990 47.390 1.00 46.99 655 ASP A CA 1
ATOM 762 C C . ASP A 1 120 ? -36.411 32.210 48.153 1.00 50.55 655 ASP A C 1
ATOM 763 O O . ASP A 1 120 ? -37.464 32.167 48.795 1.00 49.77 655 ASP A O 1
ATOM 768 N N . ILE A 1 121 ? -35.652 33.297 48.083 1.00 51.37 656 ILE A N 1
ATOM 769 C CA . ILE A 1 121 ? -36.085 34.570 48.643 1.00 43.00 656 ILE A CA 1
ATOM 770 C C . ILE A 1 121 ? -35.886 35.652 47.601 1.00 45.64 656 ILE A C 1
ATOM 771 O O . ILE A 1 121 ? -34.791 35.807 47.065 1.00 47.85 656 ILE A O 1
ATOM 776 N N . LEU A 1 122 ? -36.951 36.383 47.295 1.00 46.92 657 LEU A N 1
ATOM 777 C CA . LEU A 1 122 ? -36.859 37.488 46.349 1.00 40.52 657 LEU A CA 1
ATOM 778 C C . LEU A 1 122 ? -36.827 38.804 47.108 1.00 47.28 657 LEU A C 1
ATOM 779 O O . LEU A 1 122 ? -37.689 39.081 47.947 1.00 43.38 657 LEU A O 1
ATOM 784 N N . VAL A 1 123 ? -35.807 39.607 46.847 1.00 40.39 658 VAL A N 1
ATOM 785 C CA . VAL A 1 123 ? -35.741 40.890 47.509 1.00 40.92 658 VAL A CA 1
ATOM 786 C C . VAL A 1 123 ? -36.195 41.992 46.555 1.00 48.94 658 VAL A C 1
ATOM 787 O O . VAL A 1 123 ? -35.487 42.370 45.623 1.00 37.28 658 VAL A O 1
ATOM 791 N N . LEU A 1 124 ? -37.416 42.462 46.789 1.00 48.28 659 LEU A N 1
ATOM 792 C CA . LEU A 1 124 ? -37.983 43.578 46.059 1.00 38.16 659 LEU A CA 1
ATOM 793 C C . LEU A 1 124 ? -37.463 44.858 46.688 1.00 45.60 659 LEU A C 1
ATOM 794 O O . LEU A 1 124 ? -37.656 45.115 47.881 1.00 39.45 659 LEU A O 1
ATOM 799 N N . HIS A 1 125 ? -36.780 45.666 45.887 1.00 56.03 660 HIS A N 1
ATOM 800 C CA . HIS A 1 125 ? -36.065 46.842 46.384 1.00 55.87 660 HIS A CA 1
ATOM 801 C C . HIS A 1 125 ? -36.677 48.168 45.902 1.00 55.26 660 HIS A C 1
ATOM 802 O O . HIS A 1 125 ? -36.832 48.391 44.694 1.00 46.18 660 HIS A O 1
ATOM 809 N N . LEU A 1 126 ? -37.032 49.033 46.856 1.00 55.66 661 LEU A N 1
ATOM 810 C CA . LEU A 1 126 ? -37.428 50.404 46.551 1.00 61.92 661 LEU A CA 1
ATOM 811 C C . LEU A 1 126 ? -36.179 51.273 46.433 1.00 68.43 661 LEU A C 1
ATOM 812 O O . LEU A 1 126 ? -35.408 51.382 47.388 1.00 69.97 661 LEU A O 1
ATOM 817 N N . ASP A 1 127 ? -35.974 51.874 45.263 1.00 75.50 662 ASP A N 1
ATOM 818 C CA . ASP A 1 127 ? -34.861 52.800 45.069 1.00 86.92 662 ASP A CA 1
ATOM 819 C C . ASP A 1 127 ? -34.874 53.838 46.183 1.00 93.03 662 ASP A C 1
ATOM 820 O O . ASP A 1 127 ? -35.821 54.608 46.310 1.00 93.46 662 ASP A O 1
ATOM 825 N N . ARG A 1 128 ? -33.829 53.833 47.002 1.00 103.85 663 ARG A N 1
ATOM 826 C CA . ARG A 1 128 ? -33.758 54.716 48.154 1.00 114.75 663 ARG A CA 1
ATOM 827 C C . ARG A 1 128 ? -34.911 54.420 49.102 1.00 111.08 663 ARG A C 1
ATOM 828 O O . ARG A 1 128 ? -35.767 55.277 49.324 1.00 111.56 663 ARG A O 1
ATOM 836 N N . GLY A 1 129 ? -34.938 53.215 49.662 1.00 102.92 664 GLY A N 1
ATOM 837 C CA . GLY A 1 129 ? -36.025 52.841 50.549 1.00 97.47 664 GLY A CA 1
ATOM 838 C C . GLY A 1 129 ? -35.943 51.460 51.177 1.00 90.13 664 GLY A C 1
ATOM 839 O O . GLY A 1 129 ? -34.859 50.902 51.363 1.00 88.20 664 GLY A O 1
ATOM 840 N N . LYS A 1 130 ? -37.112 50.915 51.503 1.00 84.97 665 LYS A N 1
ATOM 841 C CA . LYS A 1 130 ? -37.227 49.614 52.150 1.00 81.18 665 LYS A CA 1
ATOM 842 C C . LYS A 1 130 ? -36.951 48.451 51.200 1.00 70.81 665 LYS A C 1
ATOM 843 O O . LYS A 1 130 ? -37.059 48.579 49.975 1.00 63.94 665 LYS A O 1
ATOM 849 N N . ASP A 1 131 ? -36.613 47.306 51.781 1.00 64.40 666 ASP A N 1
ATOM 850 C CA . ASP A 1 131 ? -36.574 46.074 51.028 1.00 58.25 666 ASP A CA 1
ATOM 851 C C . ASP A 1 131 ? -37.772 45.232 51.456 1.00 62.25 666 ASP A C 1
ATOM 852 O O . ASP A 1 131 ? -38.101 45.155 52.644 1.00 65.30 666 ASP A O 1
ATOM 857 N N . TYR A 1 132 ? -38.422 44.605 50.484 1.00 55.76 667 TYR A N 1
ATOM 858 C CA . TYR A 1 132 ? -39.523 43.708 50.770 1.00 54.51 667 TYR A CA 1
ATOM 859 C C . TYR A 1 132 ? -39.102 42.295 50.445 1.00 55.43 667 TYR A C 1
ATOM 860 O O . TYR A 1 132 ? -38.700 42.001 49.319 1.00 57.97 667 TYR A O 1
ATOM 869 N N . PHE A 1 133 ? -39.199 41.422 51.441 1.00 51.92 668 PHE A N 1
ATOM 870 C CA . PHE A 1 133 ? -38.760 40.039 51.289 1.00 44.95 668 PHE A CA 1
ATOM 871 C C . PHE A 1 133 ? -39.909 39.112 50.935 1.00 42.78 668 PHE A C 1
ATOM 872 O O . PHE A 1 133 ? -40.887 39.001 51.676 1.00 41.07 668 PHE A O 1
ATOM 880 N N . LEU A 1 134 ? -39.782 38.460 49.786 1.00 35.90 669 LEU A N 1
ATOM 881 C CA . LEU A 1 134 ? -40.789 37.517 49.329 1.00 40.96 669 LEU A CA 1
ATOM 882 C C . LEU A 1 134 ? -40.235 36.109 49.461 1.00 45.10 669 LEU A C 1
ATOM 883 O O . LEU A 1 134 ? -39.152 35.804 48.956 1.00 37.20 669 LEU A O 1
ATOM 888 N N . THR A 1 135 ? -40.975 35.244 50.135 1.00 42.82 670 THR A N 1
ATOM 889 C CA . THR A 1 135 ? -40.506 33.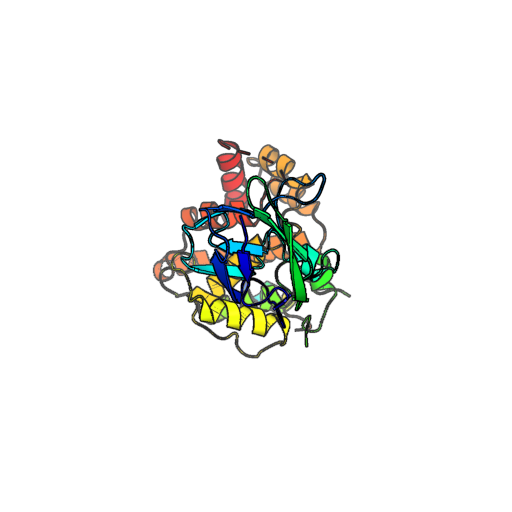885 50.322 1.00 50.87 670 THR A CA 1
ATOM 890 C C . THR A 1 135 ? -41.132 32.918 49.317 1.00 47.53 670 THR A C 1
ATOM 891 O O . THR A 1 135 ? -42.349 32.885 49.141 1.00 38.84 670 THR A O 1
ATOM 895 N N . ILE A 1 136 ? -40.274 32.151 48.654 1.00 41.73 671 ILE A N 1
ATOM 896 C CA . ILE A 1 136 ? -40.687 31.185 47.650 1.00 42.56 671 ILE A CA 1
ATOM 897 C C . ILE A 1 136 ? -40.543 29.773 48.206 1.00 46.64 671 ILE A C 1
ATOM 898 O O . ILE A 1 136 ? -39.465 29.378 48.643 1.00 40.94 671 ILE A O 1
ATOM 903 N N . SER A 1 137 ? -41.627 29.012 48.200 1.00 44.31 672 SER A N 1
ATOM 904 C CA . SER A 1 137 ? -41.560 27.635 48.663 1.00 43.49 672 SER A CA 1
ATOM 905 C C . SER A 1 137 ? -42.377 26.728 47.754 1.00 42.82 672 SER A C 1
ATOM 906 O O . SER A 1 137 ? -43.053 27.207 46.848 1.00 43.17 672 SER A O 1
ATOM 909 N N . GLY A 1 138 ? -42.309 25.422 47.996 1.00 35.69 673 GLY A N 1
ATOM 910 C CA . GLY A 1 138 ? -43.046 24.458 47.200 1.00 39.02 673 GLY A CA 1
ATOM 911 C C . GLY A 1 138 ? -42.347 23.117 47.135 1.00 45.24 673 GLY A C 1
ATOM 912 O O . GLY A 1 138 ? -41.547 22.786 48.010 1.00 43.78 673 GLY A O 1
ATOM 913 N N . ASN A 1 139 ? -42.638 22.344 46.094 1.00 44.95 674 ASN A N 1
ATOM 914 C CA . ASN A 1 139 ? -42.007 21.038 45.917 1.00 44.13 674 ASN A CA 1
ATOM 915 C C . ASN A 1 139 ? -41.883 20.611 44.457 1.00 41.02 674 ASN A C 1
ATOM 916 O O . ASN A 1 139 ? -42.733 20.920 43.623 1.00 45.28 674 ASN A O 1
ATOM 921 N N . TYR A 1 140 ? -40.805 19.899 44.159 1.00 36.67 675 TYR A N 1
ATOM 922 C CA . TYR A 1 140 ? -40.509 19.480 42.802 1.00 30.41 675 TYR A CA 1
ATOM 923 C C . TYR A 1 140 ? -40.778 17.986 42.632 1.00 38.37 675 TYR A C 1
ATOM 924 O O . TYR A 1 140 ? -40.491 17.198 43.529 1.00 37.61 675 TYR A O 1
ATOM 933 N N . LEU A 1 141 ? -41.328 17.603 41.484 1.00 33.08 676 LEU A N 1
ATOM 934 C CA . LEU A 1 141 ? -41.544 16.195 41.167 1.00 37.94 676 LEU A CA 1
ATOM 935 C C . LEU A 1 141 ? -40.526 15.722 40.136 1.00 37.09 676 LEU A C 1
ATOM 936 O O . LEU A 1 141 ? -40.560 16.155 38.988 1.00 46.87 676 LEU A O 1
ATOM 941 N N . PRO A 1 142 ? -39.616 14.823 40.540 1.00 40.91 677 PRO A N 1
ATOM 942 C CA . PRO A 1 142 ? -38.527 14.393 39.654 1.00 35.68 677 PRO A CA 1
ATOM 943 C C . PRO A 1 142 ? -39.042 13.767 38.362 1.00 33.33 677 PRO A C 1
ATOM 944 O O . PRO A 1 142 ? -40.108 13.150 38.337 1.00 20.92 677 PRO A O 1
ATOM 948 N N . SER A 1 143 ? -38.283 13.946 37.290 1.00 27.57 678 SER A N 1
ATOM 949 C CA . SER A 1 143 ? -38.659 13.399 36.001 1.00 35.88 678 SER A CA 1
ATOM 950 C C . SER A 1 143 ? -37.577 12.461 35.488 1.00 37.48 678 SER A C 1
ATOM 951 O O . SER A 1 143 ? -36.403 12.604 35.840 1.00 29.07 678 SER A O 1
ATOM 954 N N . CYS A 1 144 ? -37.976 11.494 34.666 1.00 29.87 679 CYS A N 1
ATOM 955 C CA . CYS A 1 144 ? -37.012 10.628 33.999 1.00 36.24 679 CYS A CA 1
ATOM 956 C C . CYS A 1 144 ? -36.246 11.445 32.965 1.00 31.28 679 CYS A C 1
ATOM 957 O O . CYS A 1 144 ? -35.134 11.093 32.570 1.00 31.54 679 CYS A O 1
ATOM 960 N N . PHE A 1 145 ? -36.860 12.546 32.544 1.00 28.45 680 PHE A N 1
ATOM 961 C CA . PHE A 1 145 ? -36.192 13.551 31.726 1.00 27.36 680 PHE A CA 1
ATOM 962 C C . PHE A 1 145 ? -35.189 14.353 32.563 1.00 29.49 680 PHE A C 1
ATOM 963 O O . PHE A 1 145 ? -35.500 14.787 33.673 1.00 28.59 680 PHE A O 1
ATOM 971 N N . GLY A 1 146 ? -33.987 14.551 32.030 1.00 28.20 681 GLY A N 1
ATOM 972 C CA . GLY A 1 146 ? -32.934 15.226 32.769 1.00 34.07 681 GLY A CA 1
ATOM 973 C C . GLY A 1 146 ? -32.251 14.305 33.762 1.00 42.76 681 GLY A C 1
ATOM 974 O O . GLY A 1 146 ? -31.457 14.748 34.589 1.00 41.79 681 GLY A O 1
ATOM 975 N N . THR A 1 147 ? -32.575 13.017 33.684 1.00 41.85 682 THR A N 1
ATOM 976 C CA . THR A 1 147 ? -31.905 12.003 34.487 1.00 34.83 682 THR A CA 1
A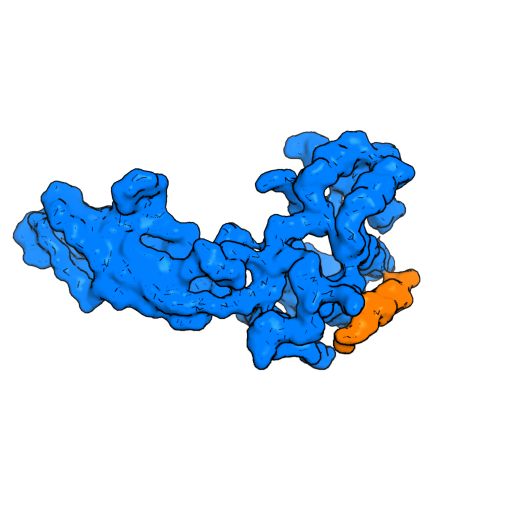TOM 977 C C . THR A 1 147 ? -30.876 11.283 33.608 1.00 39.90 682 THR A C 1
ATOM 978 O O . THR A 1 147 ? -31.084 11.121 32.403 1.00 46.00 682 THR A O 1
ATOM 982 N N . SER A 1 148 ? -29.756 10.878 34.197 1.00 37.84 683 SER A N 1
ATOM 983 C CA . SER A 1 148 ? -28.665 10.305 33.411 1.00 39.84 683 SER A CA 1
ATOM 984 C C . SER A 1 148 ? -29.005 8.923 32.868 1.00 34.78 683 SER A C 1
ATOM 985 O O . SER A 1 148 ? -29.791 8.183 33.471 1.00 32.62 683 SER A O 1
ATOM 988 N N . LEU A 1 149 ? -28.422 8.593 31.718 1.00 25.93 684 LEU A N 1
ATOM 989 C CA . LEU A 1 149 ? -28.647 7.297 31.090 1.00 37.74 684 LEU A CA 1
ATOM 990 C C . LEU A 1 149 ? -28.304 6.177 32.069 1.00 38.84 684 LEU A C 1
ATOM 991 O O . LEU A 1 149 ? -29.012 5.172 32.153 1.00 34.81 684 LEU A O 1
ATOM 996 N N . GLU A 1 150 ? -27.227 6.367 32.826 1.00 32.90 685 GLU A N 1
ATOM 997 C CA . GLU A 1 150 ? -26.748 5.343 33.757 1.00 40.85 685 GLU A CA 1
ATOM 998 C C . GLU A 1 150 ? -27.720 5.037 34.887 1.00 38.77 685 GLU A C 1
ATOM 999 O O . GLU A 1 150 ? -27.947 3.876 35.216 1.00 37.56 685 GLU A O 1
ATOM 1005 N N . ALA A 1 151 ? -28.284 6.082 35.483 1.00 37.96 686 ALA A N 1
ATOM 1006 C CA . ALA A 1 151 ? -29.258 5.915 36.554 1.00 38.61 686 ALA A CA 1
ATOM 1007 C C . ALA A 1 151 ? -30.567 5.321 36.019 1.00 42.04 686 ALA A C 1
ATOM 1008 O O . ALA A 1 151 ? -31.148 4.433 36.640 1.00 42.23 686 ALA A O 1
ATOM 1010 N N . LEU A 1 152 ? -31.018 5.805 34.864 1.00 41.77 687 LEU A N 1
ATOM 1011 C CA . LEU A 1 152 ? -32.219 5.268 34.224 1.00 38.51 687 LEU A CA 1
ATOM 1012 C C . LEU A 1 152 ? -32.099 3.779 33.905 1.00 35.31 687 LEU A C 1
ATOM 1013 O O . LEU A 1 152 ? -33.060 3.027 34.060 1.00 35.25 687 LEU A O 1
ATOM 1018 N N . CYS A 1 153 ? -30.925 3.355 33.443 1.00 31.94 688 CYS A N 1
ATOM 1019 C CA . CYS A 1 153 ? -30.709 1.950 33.105 1.00 40.48 688 CYS A CA 1
ATOM 1020 C C . CYS A 1 153 ? -30.678 1.096 34.361 1.00 40.16 688 CYS A C 1
ATOM 1021 O O . CYS A 1 153 ? -30.810 -0.121 34.292 1.00 37.79 688 CYS A O 1
ATOM 1024 N N . ARG A 1 154 ? -30.485 1.742 35.507 1.00 39.58 689 ARG A N 1
ATOM 1025 C CA . ARG A 1 154 ? -30.492 1.041 36.786 1.00 48.49 689 ARG A CA 1
ATOM 1026 C C . ARG A 1 154 ? -31.872 1.029 37.436 1.00 45.83 689 ARG A C 1
ATOM 1027 O O . ARG A 1 154 ? -32.082 0.322 38.417 1.00 46.74 689 ARG A O 1
ATOM 1035 N N . MET A 1 155 ? -32.810 1.805 36.903 1.00 43.08 690 MET A N 1
ATOM 1036 C CA . MET A 1 155 ? -34.159 1.798 37.450 1.00 42.19 690 MET A CA 1
ATOM 1037 C C . MET A 1 155 ? -35.168 1.116 36.522 1.00 44.50 690 MET A C 1
ATOM 1038 O O . MET A 1 155 ? -35.408 1.551 35.393 1.00 47.03 690 MET A O 1
ATOM 1043 N N . LYS A 1 156 ? -35.748 0.034 37.032 1.00 45.79 691 LYS A N 1
ATOM 1044 C CA . LYS A 1 156 ? -36.639 -0.829 36.270 1.00 49.58 691 LYS A CA 1
ATOM 1045 C C . LYS A 1 156 ? -38.086 -0.362 36.341 1.00 44.22 691 LYS A C 1
ATOM 1046 O O . LYS A 1 156 ? -38.896 -0.707 35.483 1.00 41.91 691 LYS A O 1
ATOM 1052 N N . ARG A 1 157 ? -38.410 0.402 37.379 1.00 35.62 692 ARG A N 1
ATOM 1053 C CA . ARG A 1 157 ? -39.740 0.973 37.513 1.00 40.58 692 ARG A CA 1
ATOM 1054 C C . ARG A 1 157 ? -39.703 2.462 37.179 1.00 41.47 692 ARG A C 1
ATOM 1055 O O . ARG A 1 157 ? -38.641 3.086 37.213 1.00 35.52 692 ARG A O 1
ATOM 1063 N N . PRO A 1 158 ? -40.867 3.042 36.857 1.00 35.06 693 PRO A N 1
ATOM 1064 C CA . PRO A 1 158 ? -40.961 4.484 36.609 1.00 38.05 693 PRO A CA 1
ATOM 1065 C C . PRO A 1 158 ? -40.450 5.286 37.811 1.00 41.64 693 PRO A C 1
ATOM 1066 O O . PRO A 1 158 ? -40.673 4.889 38.952 1.00 46.34 693 PRO A O 1
ATOM 1070 N N . ILE A 1 159 ? -39.790 6.406 37.551 1.00 34.04 694 ILE A N 1
ATOM 1071 C CA . ILE A 1 159 ? -39.203 7.223 38.606 1.00 32.87 694 ILE A CA 1
ATOM 1072 C C . ILE A 1 159 ? -40.192 7.665 39.702 1.00 39.51 694 ILE A C 1
ATOM 1073 O O . ILE A 1 159 ? -39.842 7.681 40.880 1.00 43.43 694 ILE A O 1
ATOM 1078 N N . ARG A 1 160 ? -41.420 8.013 39.318 1.00 47.06 695 ARG A N 1
ATOM 1079 C CA . ARG A 1 160 ? -42.442 8.455 40.269 1.00 46.90 695 ARG A CA 1
ATOM 1080 C C . ARG A 1 160 ? -43.671 7.554 40.236 1.00 57.17 695 ARG A C 1
ATOM 1081 O O . ARG A 1 160 ? -44.803 8.040 40.254 1.00 68.93 695 ARG A O 1
ATOM 1089 N N . GLU A 1 161 ? -43.455 6.245 40.189 1.00 60.77 696 GLU A N 1
ATOM 1090 C CA . GLU A 1 161 ? -44.554 5.293 40.049 1.00 61.55 696 GLU A CA 1
ATOM 1091 C C . GLU A 1 161 ? -45.611 5.449 41.147 1.00 72.22 696 GLU A C 1
ATOM 1092 O O . GLU A 1 161 ? -46.814 5.267 40.908 1.00 75.11 696 GLU A O 1
ATOM 1098 N N . ARG A 1 195 ? -28.853 -6.925 36.884 1.00 51.77 730 ARG A N 1
ATOM 1099 C CA . ARG A 1 195 ? -28.278 -6.406 35.646 1.00 53.43 730 ARG A CA 1
ATOM 1100 C C . ARG A 1 195 ? -29.108 -5.269 35.062 1.00 55.19 730 ARG A C 1
ATOM 1101 O O . ARG A 1 195 ? -30.332 -5.371 34.961 1.00 51.65 730 ARG A O 1
ATOM 1109 N N . PRO A 1 196 ? -28.439 -4.179 34.668 1.00 54.39 731 PRO A N 1
ATOM 1110 C CA . PRO A 1 196 ? -29.089 -2.955 34.186 1.00 51.83 731 PRO A CA 1
ATOM 1111 C C . PRO A 1 196 ? -29.691 -3.134 32.798 1.00 47.23 731 PRO A C 1
ATOM 1112 O O . PRO A 1 196 ? -29.270 -4.021 32.055 1.00 39.29 731 PRO A O 1
ATOM 1116 N N . LEU A 1 197 ? -30.669 -2.302 32.460 1.00 40.14 732 LEU A N 1
ATOM 1117 C CA . LEU A 1 197 ? -31.266 -2.333 31.138 1.00 39.51 732 LEU A CA 1
ATOM 1118 C C . LEU A 1 197 ? -30.194 -2.005 30.105 1.00 40.37 732 LEU A C 1
ATOM 1119 O O . LEU A 1 197 ? -29.212 -1.330 30.416 1.00 37.66 732 LEU A O 1
ATOM 1124 N N . GLN A 1 198 ? -30.380 -2.485 28.879 1.00 39.62 733 GLN A N 1
ATOM 1125 C CA . GLN A 1 198 ? -29.465 -2.159 27.790 1.00 39.60 733 GLN A CA 1
ATOM 1126 C C . GLN A 1 198 ? -29.624 -0.687 27.407 1.00 36.23 733 GLN A C 1
ATOM 1127 O O . GLN A 1 198 ? -28.647 -0.008 27.090 1.00 44.48 733 GLN A O 1
ATOM 1133 N N . VAL A 1 199 ? -30.862 -0.206 27.426 1.00 28.90 734 VAL A N 1
ATOM 1134 C CA . VAL A 1 199 ? -31.148 1.214 27.262 1.00 27.37 734 VAL A CA 1
ATOM 1135 C C . VAL A 1 199 ? -32.277 1.576 28.218 1.00 24.44 734 VAL A C 1
ATOM 1136 O O . VAL A 1 199 ? -33.058 0.708 28.608 1.00 31.13 734 VAL A O 1
ATOM 1140 N N . PRO A 1 200 ? -32.360 2.853 28.620 1.00 34.01 735 PRO A N 1
ATOM 1141 C CA . PRO A 1 200 ? -33.473 3.260 29.480 1.00 27.89 735 PRO A CA 1
ATOM 1142 C C . PRO A 1 200 ? -34.818 2.855 28.869 1.00 32.71 735 PRO A C 1
ATOM 1143 O O . PRO A 1 200 ? -35.039 3.057 27.672 1.00 29.95 735 PRO A O 1
ATOM 1147 N N . LYS A 1 201 ? -35.702 2.283 29.682 1.00 25.67 736 LYS A N 1
ATOM 1148 C CA . LYS A 1 201 ? -37.024 1.883 29.211 1.00 31.49 736 LYS A CA 1
ATOM 1149 C C . LYS A 1 201 ? -37.794 3.059 28.597 1.00 36.95 736 LYS A C 1
ATOM 1150 O O . LYS A 1 201 ? -38.628 2.867 27.715 1.00 32.05 736 LYS A O 1
ATOM 1156 N N . GLU A 1 202 ? -37.511 4.273 29.061 1.00 29.34 737 GLU A N 1
ATOM 1157 C CA . GLU A 1 202 ? -38.234 5.451 28.594 1.00 23.92 737 GLU A CA 1
ATOM 1158 C C . GLU A 1 202 ? -37.884 5.806 27.151 1.00 28.11 737 GLU A C 1
ATOM 1159 O O . GLU A 1 202 ? -38.757 6.191 26.378 1.00 27.97 737 GLU A O 1
ATOM 1165 N N . ILE A 1 203 ? -36.608 5.687 26.792 1.00 24.62 738 ILE A N 1
ATOM 1166 C CA . ILE A 1 203 ? -36.195 5.922 25.411 1.00 27.15 738 ILE A CA 1
ATOM 1167 C C . ILE A 1 203 ? -36.672 4.761 24.535 1.00 28.20 738 ILE A C 1
ATOM 1168 O O . ILE A 1 203 ? -37.067 4.958 23.386 1.00 25.75 738 ILE A O 1
ATOM 1173 N N . TRP A 1 204 ? -36.661 3.555 25.095 1.00 20.96 739 TRP A N 1
ATOM 1174 C CA . TRP A 1 204 ? -37.183 2.392 24.388 1.00 25.88 739 TRP A CA 1
ATOM 1175 C C . TRP A 1 204 ? -38.661 2.558 24.058 1.00 27.39 739 TRP A C 1
ATOM 1176 O O . TRP A 1 204 ? -39.094 2.226 22.959 1.00 27.44 739 TRP A O 1
ATOM 1187 N N . LEU A 1 205 ? -39.423 3.072 25.020 1.00 26.66 740 LEU A N 1
ATOM 1188 C CA . LEU A 1 205 ? -40.857 3.278 24.859 1.00 27.10 740 LEU A CA 1
ATOM 1189 C C . LEU A 1 205 ? -41.178 4.303 23.782 1.00 29.20 740 LEU A C 1
ATOM 1190 O O . LEU A 1 205 ? -42.092 4.100 22.988 1.00 32.36 740 LEU A O 1
ATOM 1195 N N . LEU A 1 206 ? -40.432 5.404 23.764 1.00 21.60 741 LEU A N 1
ATOM 1196 C CA . LEU A 1 206 ? -40.589 6.430 22.739 1.00 24.06 741 LEU A CA 1
ATOM 1197 C C . LEU A 1 206 ? -40.246 5.880 21.360 1.00 25.56 741 LEU A C 1
ATOM 1198 O O . LEU A 1 206 ? -41.013 6.046 20.415 1.00 24.00 741 LEU A O 1
ATOM 1203 N N . VAL A 1 207 ? -39.087 5.235 21.242 1.00 25.90 742 VAL A N 1
ATOM 1204 C CA . VAL A 1 207 ? -38.671 4.659 19.965 1.00 25.25 742 VAL A CA 1
ATOM 1205 C C . VAL A 1 207 ? -39.604 3.536 19.539 1.00 29.03 742 VAL A C 1
ATOM 1206 O O . VAL A 1 207 ? -39.930 3.402 18.361 1.00 22.52 742 VAL A O 1
ATOM 1210 N N . ASP A 1 208 ? -40.041 2.735 20.503 1.00 29.20 743 ASP A N 1
ATOM 1211 C CA . ASP A 1 208 ? -41.009 1.680 20.233 1.00 27.06 743 ASP A CA 1
ATOM 1212 C C . ASP A 1 208 ? -42.277 2.216 19.581 1.00 26.39 743 ASP A C 1
ATOM 1213 O O . ASP A 1 208 ? -42.763 1.657 18.602 1.00 25.39 743 ASP A O 1
ATOM 1218 N N . HIS A 1 209 ? -42.812 3.294 20.141 1.00 19.05 744 HIS A N 1
ATOM 1219 C CA . HIS A 1 209 ? -44.001 3.935 19.600 1.00 22.13 744 HIS A CA 1
ATOM 1220 C C . HIS A 1 209 ? -43.785 4.425 18.163 1.00 30.02 744 HIS A C 1
ATOM 1221 O O . HIS A 1 209 ? -44.578 4.133 17.262 1.00 20.19 744 HIS A O 1
ATOM 1228 N N . LEU A 1 210 ? -42.707 5.170 17.953 1.00 25.02 745 LEU A N 1
ATOM 1229 C CA . LEU A 1 210 ? -42.400 5.690 16.627 1.00 20.68 745 LEU A CA 1
ATOM 1230 C C . LEU A 1 210 ? -42.214 4.560 15.615 1.00 32.65 745 LEU A C 1
ATOM 1231 O O . LEU A 1 210 ? -42.719 4.635 14.495 1.00 26.83 745 LEU A O 1
ATOM 1236 N N . PHE A 1 211 ? -41.498 3.512 16.013 1.00 19.96 746 PHE A N 1
ATOM 1237 C CA . PHE A 1 211 ? -41.248 2.379 15.128 1.00 18.42 746 PHE A CA 1
ATOM 1238 C C . PHE A 1 211 ? -42.560 1.739 14.689 1.00 25.74 746 PHE A C 1
ATOM 1239 O O . PHE A 1 211 ? -42.708 1.311 13.551 1.00 22.77 746 PHE A O 1
ATOM 1247 N N . LYS A 1 212 ? -43.518 1.690 15.602 1.00 27.98 747 LYS A N 1
ATOM 1248 C CA . LYS A 1 212 ? -44.781 1.019 15.345 1.00 29.20 747 LYS A CA 1
ATOM 1249 C C . LYS A 1 212 ? -45.739 1.853 14.505 1.00 31.14 747 LYS A C 1
ATOM 1250 O O . LYS A 1 212 ? -46.461 1.314 13.669 1.00 32.49 747 LYS A O 1
ATOM 1256 N N . TYR A 1 213 ? -45.747 3.163 14.728 1.00 22.77 748 TYR A N 1
ATOM 1257 C CA . TYR A 1 213 ? -46.790 4.018 14.172 1.00 25.13 748 TYR A CA 1
ATOM 1258 C C . TYR A 1 213 ? -46.307 5.089 13.207 1.00 26.75 748 TYR A C 1
ATOM 1259 O O . TYR A 1 213 ? -47.100 5.626 12.443 1.00 31.09 748 TYR A O 1
ATOM 1268 N N . ALA A 1 214 ? -45.021 5.417 13.248 1.00 24.92 749 ALA A N 1
ATOM 1269 C CA . ALA A 1 214 ? -44.562 6.642 12.603 1.00 32.20 749 ALA A CA 1
ATOM 1270 C C . ALA A 1 214 ? -43.588 6.440 11.441 1.00 28.33 749 ALA A C 1
ATOM 1271 O O . ALA A 1 214 ? -43.041 7.406 10.911 1.00 29.04 749 ALA A O 1
ATOM 1273 N N . CYS A 1 215 ? -43.378 5.197 11.031 1.00 25.02 750 CYS A N 1
ATOM 1274 C CA . CYS A 1 215 ? -42.441 4.946 9.945 1.00 34.00 750 CYS A CA 1
ATOM 1275 C C . CYS A 1 215 ? -42.884 5.668 8.680 1.00 28.77 750 CYS A C 1
ATOM 1276 O O . CYS A 1 215 ? -42.054 6.155 7.916 1.00 31.88 750 CYS A O 1
ATOM 1279 N N . HIS A 1 216 ? -44.194 5.750 8.471 1.00 30.30 751 HIS A N 1
ATOM 1280 C CA . HIS A 1 216 ? -44.729 6.420 7.287 1.00 35.08 751 HIS A CA 1
ATOM 1281 C C . HIS A 1 216 ? -45.307 7.801 7.622 1.00 32.85 751 HIS A C 1
ATOM 1282 O O . HIS A 1 216 ? -46.072 8.369 6.841 1.00 27.59 751 HIS A O 1
ATOM 1289 N N . GLN A 1 217 ? -44.931 8.338 8.779 1.00 29.30 752 GLN A N 1
ATOM 1290 C CA . GLN A 1 217 ? -45.427 9.641 9.203 1.00 25.91 752 GLN A CA 1
ATOM 1291 C C . GLN A 1 217 ? -44.827 10.801 8.405 1.00 35.86 752 GLN A C 1
ATOM 1292 O O . GLN A 1 217 ? -43.625 11.055 8.462 1.00 31.79 752 GLN A O 1
ATOM 1298 N N . GLU A 1 218 ? -45.682 11.509 7.671 1.00 39.24 753 GLU A N 1
ATOM 1299 C CA . GLU A 1 218 ? -45.266 12.691 6.926 1.00 44.13 753 GLU A CA 1
ATOM 1300 C C . GLU A 1 218 ? -44.507 13.657 7.824 1.00 38.65 753 GLU A C 1
ATOM 1301 O O . GLU A 1 218 ? -44.939 13.948 8.940 1.00 33.06 753 GLU A O 1
ATOM 1307 N N . ASP A 1 219 ? -43.379 14.154 7.330 1.00 31.47 754 ASP A N 1
ATOM 1308 C CA . ASP A 1 219 ? -42.653 15.223 8.001 1.00 26.77 754 ASP A CA 1
ATOM 1309 C C . ASP A 1 219 ? -42.245 14.867 9.428 1.00 32.21 754 ASP A C 1
ATOM 1310 O O . ASP A 1 219 ? -42.193 15.734 10.296 1.00 32.42 754 ASP A O 1
ATOM 1315 N N . LEU A 1 220 ? -41.954 13.594 9.669 1.00 26.67 755 LEU A N 1
ATOM 1316 C CA . LEU A 1 220 ? -41.467 13.169 10.971 1.00 33.01 755 LEU A CA 1
ATOM 1317 C C . LEU A 1 220 ? -40.193 13.928 11.336 1.00 38.13 755 LEU A C 1
ATOM 1318 O O . LEU A 1 220 ? -39.279 14.053 10.518 1.00 32.49 755 LEU A O 1
ATOM 1323 N N . PHE A 1 221 ? -40.145 14.441 12.564 1.00 37.73 756 PHE A N 1
ATOM 1324 C CA . PHE A 1 221 ? -38.988 15.181 13.067 1.00 41.50 756 PHE A CA 1
ATOM 1325 C C . PHE A 1 221 ? -38.851 16.567 12.434 1.00 53.38 756 PHE A C 1
ATOM 1326 O O . PHE A 1 221 ? -37.835 17.238 12.602 1.00 61.33 756 PHE A O 1
ATOM 1334 N N . GLN A 1 222 ? -39.880 16.993 11.709 1.00 49.49 757 GLN A N 1
ATOM 1335 C CA . GLN A 1 222 ? -39.879 18.311 11.086 1.00 45.44 757 GLN A CA 1
ATOM 1336 C C . GLN A 1 222 ? -41.086 19.152 11.524 1.00 52.91 757 GLN A C 1
ATOM 1337 O O . GLN A 1 222 ? -41.103 20.370 11.357 1.00 57.42 757 GLN A O 1
ATOM 1343 N N . THR A 1 223 ? -42.088 18.492 12.094 1.00 46.86 758 THR A N 1
ATOM 1344 C CA . THR A 1 223 ? -43.275 19.172 12.590 1.00 36.87 758 THR A CA 1
ATOM 1345 C C . THR A 1 223 ? -43.283 19.110 14.112 1.00 37.83 758 THR A C 1
ATOM 1346 O O . THR A 1 223 ? -43.095 18.049 14.691 1.00 38.59 758 THR A O 1
ATOM 1350 N N . PRO A 1 224 ? -43.475 20.259 14.767 1.00 43.24 759 PRO A N 1
ATOM 1351 C CA . PRO A 1 224 ? -43.497 20.279 16.228 1.00 36.19 759 PRO A CA 1
ATOM 1352 C C . PRO A 1 224 ? -44.758 19.615 16.764 1.00 32.66 759 PRO A C 1
ATOM 1353 O O . PRO A 1 224 ? -45.802 19.661 16.116 1.00 33.61 759 PRO A O 1
ATOM 1357 N N . GLY A 1 225 ? -44.649 18.983 17.925 1.00 30.29 760 GLY A N 1
ATOM 1358 C CA . GLY A 1 225 ? -45.782 18.330 18.546 1.00 38.18 760 GLY A CA 1
ATOM 1359 C C . GLY A 1 225 ? -46.607 19.324 19.337 1.00 40.48 760 GLY A C 1
ATOM 1360 O O . GLY A 1 225 ? -46.385 20.529 19.243 1.00 38.23 760 GLY A O 1
ATOM 1361 N N . MET A 1 226 ? -47.555 18.827 20.121 1.00 44.38 761 MET A N 1
ATOM 1362 C CA . MET A 1 226 ? -48.386 19.698 20.939 1.00 36.50 761 MET A CA 1
ATOM 1363 C C . MET A 1 226 ? -47.905 19.752 22.378 1.00 29.70 761 MET A C 1
ATOM 1364 O O . MET A 1 226 ? -47.674 18.725 23.014 1.00 39.24 761 MET A O 1
ATOM 1369 N N . GLN A 1 227 ? -47.750 20.974 22.872 1.00 37.87 762 GLN A N 1
ATOM 1370 C CA . GLN A 1 227 ? -47.224 21.226 24.204 1.00 43.63 762 GLN A CA 1
ATOM 1371 C C . GLN A 1 227 ? -47.930 20.410 25.260 1.00 33.68 762 GLN A C 1
ATOM 1372 O O . GLN A 1 227 ? -47.280 19.823 26.117 1.00 40.64 762 GLN A O 1
ATOM 1378 N N . GLU A 1 228 ? -49.258 20.376 25.188 1.00 27.26 763 GLU A N 1
ATOM 1379 C CA . GLU A 1 228 ? -50.066 19.593 26.117 1.00 34.15 763 GLU A CA 1
ATOM 1380 C C . GLU A 1 228 ? -49.636 18.129 26.074 1.00 30.13 763 GLU A C 1
ATOM 1381 O O . GLU A 1 228 ? -49.412 17.503 27.115 1.00 34.37 763 GLU A O 1
ATOM 1387 N N . GLU A 1 229 ? -49.508 17.594 24.863 1.00 27.74 764 GLU A N 1
ATOM 1388 C CA . GLU A 1 229 ? -49.173 16.187 24.674 1.00 30.67 764 GLU A CA 1
ATOM 1389 C C . GLU A 1 229 ? -47.761 15.870 25.161 1.00 29.68 764 GLU A C 1
ATOM 1390 O O . GLU A 1 229 ? -47.527 14.814 25.739 1.00 27.62 764 GLU A O 1
ATOM 1396 N N . LEU A 1 230 ? -46.828 16.789 24.930 1.00 29.46 765 LEU A N 1
ATOM 1397 C CA . LEU A 1 230 ? -45.458 16.622 25.405 1.00 32.10 765 LEU A CA 1
ATOM 1398 C C . LEU A 1 230 ? -45.453 16.366 26.902 1.00 37.15 765 LEU A C 1
ATOM 1399 O O . LEU A 1 230 ? -44.832 15.425 27.388 1.00 34.77 765 LEU A O 1
ATOM 1404 N N . GLN A 1 231 ? -46.166 17.217 27.624 1.00 33.38 766 GLN A N 1
ATOM 1405 C CA . GLN A 1 231 ? -46.264 17.102 29.063 1.00 36.58 766 GLN A CA 1
ATOM 1406 C C . GLN A 1 231 ? -46.943 15.801 29.473 1.00 33.41 766 GLN A C 1
ATOM 1407 O O . GLN A 1 231 ? -46.523 15.151 30.425 1.00 36.55 766 GLN A O 1
ATOM 1413 N N . GLN A 1 232 ? -47.991 15.422 28.749 1.00 41.71 767 GLN A N 1
ATOM 1414 C CA . GLN A 1 232 ? -48.660 14.148 28.999 1.00 37.81 767 GLN A CA 1
ATOM 1415 C C . GLN A 1 232 ? -47.700 12.977 28.818 1.00 30.93 767 GLN A C 1
ATOM 1416 O O . GLN A 1 232 ? -47.710 12.029 29.599 1.00 29.36 767 GLN A O 1
ATOM 1422 N N . ILE A 1 233 ? -46.877 13.056 27.778 1.00 26.46 768 ILE A N 1
ATOM 1423 C CA . ILE A 1 233 ? -45.886 12.034 27.492 1.00 29.55 768 ILE A CA 1
ATOM 1424 C C . ILE A 1 233 ? -44.856 11.945 28.608 1.00 28.46 768 ILE A C 1
ATOM 1425 O O . ILE A 1 233 ? -44.521 10.856 29.059 1.00 24.66 768 ILE A O 1
ATOM 1430 N N . ILE A 1 234 ? -44.366 13.089 29.071 1.00 32.48 769 ILE A N 1
ATOM 1431 C CA . ILE A 1 234 ? -43.345 13.090 30.109 1.00 37.57 769 ILE A CA 1
ATOM 1432 C C . ILE A 1 234 ? -43.914 12.522 31.405 1.00 36.42 769 ILE A C 1
ATOM 1433 O O . ILE A 1 234 ? -43.299 11.660 32.026 1.00 32.07 769 ILE A O 1
ATOM 1438 N N . ASP A 1 235 ? -45.099 12.989 31.789 1.00 29.03 770 ASP A N 1
ATOM 1439 C CA . ASP A 1 235 ? -45.760 12.505 32.996 1.00 33.83 770 ASP A CA 1
ATOM 1440 C C . ASP A 1 235 ? -46.035 11.016 32.884 1.00 31.51 770 ASP A C 1
ATOM 1441 O O . ASP A 1 235 ? -45.867 10.267 33.845 1.00 27.32 770 ASP A O 1
ATOM 1446 N N . CYS A 1 236 ? -46.452 10.597 31.696 1.00 28.59 771 CYS A N 1
ATOM 1447 C CA . CYS A 1 236 ? -46.689 9.191 31.407 1.00 27.48 771 CYS A CA 1
ATOM 1448 C C . CYS A 1 236 ? -45.428 8.372 31.675 1.00 29.75 771 CYS A C 1
ATOM 1449 O O . CYS A 1 236 ? -45.468 7.363 32.380 1.00 35.77 771 CYS A O 1
ATOM 1452 N N . LEU A 1 237 ? -44.304 8.821 31.130 1.00 33.84 772 LEU A N 1
ATOM 1453 C CA . LEU A 1 237 ? -43.040 8.118 31.318 1.00 37.76 772 LEU A CA 1
ATOM 1454 C C . LEU A 1 237 ? -42.492 8.201 32.750 1.00 40.61 772 LEU A C 1
ATOM 1455 O O . LEU A 1 237 ? -41.789 7.295 33.200 1.00 31.39 772 LEU A O 1
ATOM 1460 N N . ASP A 1 238 ? -42.824 9.275 33.464 1.00 31.87 773 ASP A N 1
ATOM 1461 C CA . ASP A 1 238 ? -42.416 9.414 34.858 1.00 29.52 773 ASP A CA 1
ATOM 1462 C C . ASP A 1 238 ? -43.152 8.424 35.766 1.00 36.83 773 ASP A C 1
ATOM 1463 O O . ASP A 1 238 ? -42.622 8.003 36.792 1.00 33.77 773 ASP A O 1
ATOM 1468 N N . THR A 1 239 ? -44.380 8.070 35.397 1.00 34.07 774 THR A N 1
ATOM 1469 C CA . THR A 1 239 ? -45.275 7.365 36.317 1.00 31.29 774 THR A CA 1
ATOM 1470 C C . THR A 1 239 ? -45.712 5.978 35.866 1.00 42.59 774 THR A C 1
ATOM 1471 O O . THR A 1 239 ? -46.319 5.236 36.639 1.00 42.83 774 THR A O 1
ATOM 1475 N N . 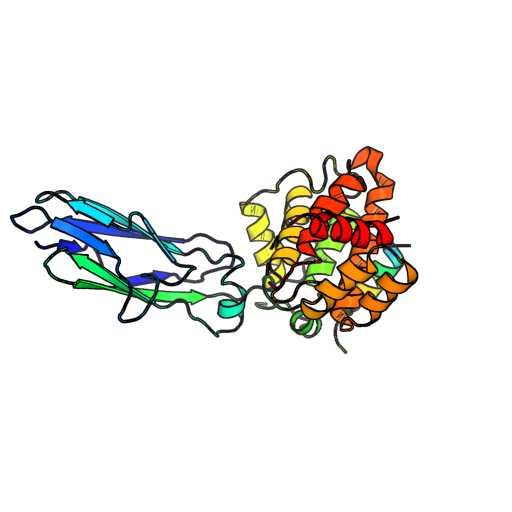SER A 1 240 ? -45.431 5.621 34.619 1.00 34.39 775 SER A N 1
ATOM 1476 C CA . SER A 1 240 ? -45.921 4.344 34.129 1.00 31.30 775 SER A CA 1
ATOM 1477 C C . SER A 1 240 ? -45.054 3.705 33.055 1.00 35.65 775 SER A C 1
ATOM 1478 O O . SER A 1 240 ? -44.195 4.349 32.458 1.00 32.50 775 SER A O 1
ATOM 1481 N N . ILE A 1 241 ? -45.289 2.412 32.845 1.00 43.53 776 ILE A N 1
ATOM 1482 C CA . ILE A 1 241 ? -44.794 1.685 31.681 1.00 40.07 776 ILE A CA 1
ATOM 1483 C C . ILE A 1 241 ? -46.025 1.280 30.889 1.00 42.03 776 ILE A C 1
ATOM 1484 O O . ILE A 1 241 ? -46.521 0.163 31.022 1.00 44.45 776 ILE A O 1
ATOM 1489 N N . PRO A 1 242 ? -46.526 2.213 30.066 1.00 42.20 777 PRO A N 1
ATOM 1490 C CA . PRO A 1 242 ? -47.821 2.136 29.387 1.00 41.35 777 PRO A CA 1
ATOM 1491 C C . PRO A 1 242 ? -47.818 1.215 28.169 1.00 44.90 777 PRO A C 1
ATOM 1492 O O . PRO A 1 242 ? -46.767 0.890 27.618 1.00 40.16 777 PRO A O 1
ATOM 1496 N N . GLU A 1 243 ? -49.012 0.809 27.757 1.00 53.96 778 GLU A N 1
ATOM 1497 C CA . GLU A 1 243 ? -49.187 -0.033 26.585 1.00 62.53 778 GLU A CA 1
ATOM 1498 C C . GLU A 1 243 ? -49.098 0.826 25.338 1.00 54.56 778 GLU A C 1
ATOM 1499 O O . GLU A 1 243 ? -48.668 0.368 24.277 1.00 57.82 778 GLU A O 1
ATOM 1505 N N . THR A 1 244 ? -49.509 2.080 25.474 1.00 47.88 779 THR A N 1
ATOM 1506 C CA . THR A 1 244 ? -49.351 3.039 24.397 1.00 51.14 779 THR A CA 1
ATOM 1507 C C . THR A 1 244 ? -49.016 4.403 24.964 1.00 45.22 779 THR A C 1
ATOM 1508 O O . THR A 1 244 ? -49.649 4.858 25.913 1.00 56.06 779 THR A O 1
ATOM 1512 N N . ILE A 1 245 ? -47.998 5.034 24.389 1.00 39.56 780 ILE A N 1
ATOM 1513 C CA . ILE A 1 245 ? -47.680 6.424 24.687 1.00 46.53 780 ILE A CA 1
ATOM 1514 C C . ILE A 1 245 ? -48.781 7.308 24.104 1.00 43.07 780 ILE A C 1
ATOM 1515 O O . ILE A 1 245 ? -49.174 7.144 22.945 1.00 37.33 780 ILE A O 1
ATOM 1520 N N . PRO A 1 246 ? -49.295 8.243 24.911 1.00 40.35 781 PRO A N 1
ATOM 1521 C CA . PRO A 1 246 ? -50.349 9.126 24.405 1.00 39.74 781 PRO A CA 1
ATOM 1522 C C . PRO A 1 246 ? -49.794 10.168 23.426 1.00 35.53 781 PRO A C 1
ATOM 1523 O O . PRO A 1 246 ? -48.590 10.402 23.407 1.00 38.13 781 PRO A O 1
ATOM 1527 N N . GLY A 1 247 ? -50.659 10.763 22.610 1.00 35.59 782 GLY A N 1
ATOM 1528 C CA . GLY A 1 247 ? -50.249 11.835 21.719 1.00 39.53 782 GLY A CA 1
ATOM 1529 C C . GLY A 1 247 ? -49.914 11.440 20.292 1.00 37.30 782 GLY A C 1
ATOM 1530 O O . GLY A 1 247 ? -49.664 10.276 19.997 1.00 38.47 782 GLY A O 1
ATOM 1531 N N . SER A 1 248 ? -49.902 12.436 19.411 1.00 32.47 783 SER A N 1
ATOM 1532 C CA . SER A 1 248 ? -49.565 12.249 18.006 1.00 28.45 783 SER A CA 1
ATOM 1533 C C . SER A 1 248 ? -48.114 11.813 17.809 1.00 30.94 783 SER A C 1
ATOM 1534 O O . SER A 1 248 ? -47.298 11.898 18.727 1.00 36.76 783 SER A O 1
ATOM 1537 N N . ASN A 1 249 ? -47.803 11.349 16.600 1.00 30.39 784 ASN A N 1
ATOM 1538 C CA . ASN A 1 249 ? -46.445 10.962 16.236 1.00 26.39 784 ASN A CA 1
ATOM 1539 C C . ASN A 1 249 ? -45.484 12.126 16.382 1.00 27.11 784 ASN A C 1
ATOM 1540 O O . ASN A 1 249 ? -44.349 11.958 16.823 1.00 30.51 784 ASN A O 1
ATOM 1545 N N . HIS A 1 250 ? -45.939 13.309 16.000 1.00 24.61 785 HIS A N 1
ATOM 1546 C CA . HIS A 1 250 ? -45.100 14.496 16.070 1.00 27.87 785 HIS A CA 1
ATOM 1547 C C . HIS A 1 250 ? -44.743 14.825 17.511 1.00 23.00 785 HIS A C 1
ATOM 1548 O O . HIS A 1 250 ? -43.637 15.273 17.803 1.00 27.87 785 HIS A O 1
ATOM 1555 N N . SER A 1 251 ? -45.688 14.593 18.412 1.00 26.83 786 SER A N 1
ATOM 1556 C CA . SER A 1 251 ? -45.451 14.826 19.830 1.00 33.61 786 SER A CA 1
ATOM 1557 C C . SER A 1 251 ? -44.429 13.839 20.397 1.00 27.91 786 SER A C 1
ATOM 1558 O O . SER A 1 251 ? -43.495 14.226 21.101 1.00 29.07 786 SER A O 1
ATOM 1561 N N . VAL A 1 252 ? -44.618 12.561 20.089 1.00 20.01 787 VAL A N 1
ATOM 1562 C CA . VAL A 1 252 ? -43.710 11.525 20.556 1.00 20.08 787 VAL A CA 1
ATOM 1563 C C . VAL A 1 252 ? -42.307 11.766 19.994 1.00 24.62 787 VAL A C 1
ATOM 1564 O O . VAL A 1 252 ? -41.311 11.594 20.698 1.00 32.83 787 VAL A O 1
ATOM 1568 N N . ALA A 1 253 ? -42.234 12.167 18.728 1.00 23.12 788 ALA A N 1
ATOM 1569 C CA . ALA A 1 253 ? -40.956 12.424 18.077 1.00 25.07 788 ALA A CA 1
ATOM 1570 C C . ALA A 1 253 ? -40.239 13.563 18.762 1.00 27.87 788 ALA A C 1
ATOM 1571 O O . ALA A 1 253 ? -39.042 13.486 19.009 1.00 30.57 788 ALA A O 1
ATOM 1573 N N . GLU A 1 254 ? -40.975 14.625 19.070 1.00 25.66 789 GLU A N 1
ATOM 1574 C CA . GLU A 1 254 ? -40.382 15.779 19.734 1.00 31.60 789 GLU A CA 1
ATOM 1575 C C . GLU A 1 254 ? -39.999 15.477 21.184 1.00 31.34 789 GLU A C 1
ATOM 1576 O O . GLU A 1 254 ? -38.990 15.979 21.674 1.00 27.67 789 GLU A O 1
ATOM 1582 N N . ALA A 1 255 ? -40.798 14.655 21.861 1.00 27.56 790 ALA A N 1
ATOM 1583 C CA . ALA A 1 255 ? -40.470 14.217 23.215 1.00 28.16 790 ALA A CA 1
ATOM 1584 C C . ALA A 1 255 ? -39.129 13.499 23.225 1.00 23.52 790 ALA A C 1
ATOM 1585 O O . ALA A 1 255 ? -38.342 13.651 24.160 1.00 23.97 790 ALA A O 1
ATOM 1587 N N . LEU A 1 256 ? -38.871 12.718 22.180 1.00 27.82 791 LEU A N 1
ATOM 1588 C CA . LEU A 1 256 ? -37.601 12.015 22.043 1.00 28.33 791 LEU A CA 1
ATOM 1589 C C . LEU A 1 256 ? -36.458 13.017 21.967 1.00 30.62 791 LEU A C 1
ATOM 1590 O O . LEU A 1 256 ? -35.466 12.908 22.689 1.00 35.17 791 LEU A O 1
ATOM 1595 N N . LEU A 1 257 ? -36.612 14.003 21.095 1.00 20.30 792 LEU A N 1
ATOM 1596 C CA . LEU A 1 257 ? -35.601 15.032 20.923 1.00 25.19 792 LEU A CA 1
ATOM 1597 C C . LEU A 1 257 ? -35.349 15.763 22.234 1.00 31.79 792 LEU A C 1
ATOM 1598 O O . LEU A 1 257 ? -34.211 16.060 22.583 1.00 31.10 792 LEU A O 1
ATOM 1603 N N . ILE A 1 258 ? -36.426 16.057 22.949 1.00 30.72 793 ILE A N 1
ATOM 1604 C CA . ILE A 1 258 ? -36.344 16.748 24.222 1.00 24.87 793 ILE A CA 1
ATOM 1605 C C . ILE A 1 258 ? -35.630 15.877 25.249 1.00 22.71 793 ILE A C 1
ATOM 1606 O O . ILE A 1 258 ? -34.821 16.366 26.039 1.00 25.94 793 ILE A O 1
ATOM 1611 N N . PHE A 1 259 ? -35.911 14.580 25.211 1.00 25.53 794 PHE A N 1
ATOM 1612 C CA . PHE A 1 259 ? -35.262 13.630 26.104 1.00 24.93 794 PHE A CA 1
ATOM 1613 C C . PHE A 1 259 ? -33.751 13.656 25.922 1.00 32.22 794 PHE A C 1
ATOM 1614 O O . PHE A 1 259 ? -33.010 13.787 26.891 1.00 35.76 794 PHE A O 1
ATOM 1622 N N . LEU A 1 260 ? -33.305 13.526 24.675 1.00 32.85 795 LEU A N 1
ATOM 1623 C CA . LEU A 1 260 ? -31.879 13.542 24.350 1.00 34.43 795 LEU A CA 1
ATOM 1624 C C . LEU A 1 260 ? -31.232 14.847 24.764 1.00 30.07 795 LEU A C 1
ATOM 1625 O O . LEU A 1 260 ? -30.118 14.862 25.281 1.00 34.84 795 LEU A O 1
ATOM 1630 N N . GLU A 1 261 ? -31.943 15.943 24.534 1.00 29.09 796 GLU A N 1
ATOM 1631 C CA . GLU A 1 261 ? -31.434 17.275 24.837 1.00 29.24 796 GLU A CA 1
ATOM 1632 C C . GLU A 1 261 ? -31.371 17.532 26.342 1.00 33.47 796 GLU A C 1
ATOM 1633 O O . GLU A 1 261 ? -30.537 18.309 26.815 1.00 43.00 796 GLU A O 1
ATOM 1639 N N . ALA A 1 262 ? -32.242 16.864 27.090 1.00 33.08 797 ALA A N 1
ATOM 1640 C CA . ALA A 1 262 ? -32.314 17.053 28.531 1.00 30.85 797 ALA A CA 1
ATOM 1641 C C . ALA A 1 262 ? -31.303 16.198 29.299 1.00 35.65 797 ALA A C 1
ATOM 1642 O O . ALA A 1 262 ? -31.114 16.383 30.500 1.00 35.83 797 ALA A O 1
ATOM 1644 N N . LEU A 1 263 ? -30.660 15.259 28.616 1.00 30.26 798 LEU A N 1
ATOM 1645 C CA . LEU A 1 263 ? -29.717 14.369 29.283 1.00 37.32 798 LEU A CA 1
ATOM 1646 C C . LEU A 1 263 ? -28.594 15.147 29.975 1.00 42.02 798 LEU A C 1
ATOM 1647 O O . LEU A 1 263 ? -27.924 15.968 29.350 1.00 42.63 798 LEU A O 1
ATOM 1652 N N . PRO A 1 264 ? -28.381 14.890 31.274 1.00 36.29 799 PRO A N 1
ATOM 1653 C CA . PRO A 1 264 ? -27.284 15.566 31.971 1.00 39.06 799 PRO A CA 1
ATOM 1654 C C . PRO A 1 264 ? -25.944 15.226 31.327 1.00 39.69 799 PRO A C 1
ATOM 1655 O O . PRO A 1 264 ? -25.039 16.056 31.268 1.00 47.85 799 PRO A O 1
ATOM 1659 N N . GLU A 1 265 ? -25.823 14.000 30.846 1.00 39.39 800 GLU A N 1
ATOM 1660 C CA . GLU A 1 265 ? -24.659 13.607 30.074 1.00 42.28 800 GLU A CA 1
ATOM 1661 C C . GLU A 1 265 ? -25.144 13.157 28.702 1.00 39.03 800 GLU A C 1
ATOM 1662 O O . GLU A 1 265 ? -25.927 12.215 28.605 1.00 43.22 800 GLU A O 1
ATOM 1668 N N . PRO A 1 266 ? -24.675 13.827 27.634 1.00 42.48 801 PRO A N 1
ATOM 1669 C CA . PRO A 1 266 ? -25.116 13.520 26.268 1.00 42.20 801 PRO A CA 1
ATOM 1670 C C . PRO A 1 266 ? -24.813 12.071 25.903 1.00 41.29 801 PRO A C 1
ATOM 1671 O O . PRO A 1 266 ? -23.971 11.433 26.545 1.00 45.14 801 PRO A O 1
ATOM 1675 N N . VAL A 1 267 ? -25.495 11.561 24.885 1.00 38.98 802 VAL A N 1
ATOM 1676 C CA . VAL A 1 267 ? -25.283 10.194 24.441 1.00 43.75 802 VAL A CA 1
ATOM 1677 C C . VAL A 1 267 ? -23.792 9.975 24.212 1.00 41.28 802 VAL A C 1
ATOM 1678 O O . VAL A 1 267 ? -23.221 8.991 24.670 1.00 35.61 802 VAL A O 1
ATOM 1682 N N . ILE A 1 268 ? -23.160 10.910 23.516 1.00 39.42 803 ILE A N 1
ATOM 1683 C CA . ILE A 1 268 ? -21.707 10.893 23.400 1.00 50.68 803 ILE A CA 1
ATOM 1684 C C . ILE A 1 268 ? -21.083 11.775 24.481 1.00 46.09 803 ILE A C 1
ATOM 1685 O O . ILE A 1 268 ? -21.097 13.004 24.375 1.00 45.60 803 ILE A O 1
ATOM 1690 N N . CYS A 1 269 ? -20.548 11.135 25.519 1.00 44.11 804 CYS A N 1
ATOM 1691 C CA . CYS A 1 269 ? -19.972 11.842 26.664 1.00 54.49 804 CYS A CA 1
ATOM 1692 C C . CYS A 1 269 ? -19.117 13.044 26.250 1.00 62.99 804 CYS A C 1
ATOM 1693 O O . CYS A 1 269 ? -18.537 13.069 25.161 1.00 66.65 804 CYS A O 1
ATOM 1696 N N . TYR A 1 270 ? -19.045 14.032 27.140 1.00 64.34 805 TYR A N 1
ATOM 1697 C CA . TYR A 1 270 ? -18.340 15.285 26.867 1.00 69.01 805 TYR A CA 1
ATOM 1698 C C . TYR A 1 270 ? -16.858 15.115 26.502 1.00 76.58 805 TYR A C 1
ATOM 1699 O O . TYR A 1 270 ? -16.365 15.752 25.568 1.00 77.81 805 TYR A O 1
ATOM 1708 N N . GLU A 1 271 ? -16.154 14.263 27.245 1.00 77.25 806 GLU A N 1
ATOM 1709 C CA . GLU A 1 271 ? -14.714 14.088 27.060 1.00 84.42 806 GLU A CA 1
ATOM 1710 C C . GLU A 1 271 ? -14.349 13.412 25.735 1.00 90.29 806 GLU A C 1
ATOM 1711 O O . GLU A 1 271 ? -13.249 13.610 25.209 1.00 95.66 806 GLU A O 1
ATOM 1717 N N . LEU A 1 272 ? -15.270 12.613 25.199 1.00 87.71 807 LEU A N 1
ATOM 1718 C CA . LEU A 1 272 ? -15.046 11.942 23.917 1.00 76.73 807 LEU A CA 1
ATOM 1719 C C . LEU A 1 272 ? -15.375 12.866 22.754 1.00 69.06 807 LEU A C 1
ATOM 1720 O O . LEU A 1 272 ? -14.991 12.607 21.609 1.00 65.92 807 LEU A O 1
ATOM 1725 N N . TYR A 1 273 ? -16.069 13.953 23.073 1.00 60.11 808 TYR A N 1
ATOM 1726 C CA . TYR A 1 273 ? -16.552 14.890 22.081 1.00 63.13 808 TYR A CA 1
ATOM 1727 C C . TYR A 1 273 ? -15.449 15.321 21.110 1.00 71.11 808 TYR A C 1
ATOM 1728 O O . TYR A 1 273 ? -15.582 15.168 19.884 1.00 68.90 808 TYR A O 1
ATOM 1737 N N . GLN A 1 274 ? -14.364 15.857 21.663 1.00 69.22 809 GLN A N 1
ATOM 1738 C CA . GLN A 1 274 ? -13.263 16.367 20.857 1.00 68.05 809 GLN A CA 1
ATOM 1739 C C . GLN A 1 274 ? -12.580 15.292 20.031 1.00 72.56 809 GLN A C 1
ATOM 1740 O O . GLN A 1 274 ? -12.151 15.549 18.904 1.00 78.01 809 GLN A O 1
ATOM 1746 N N . ARG A 1 275 ? -12.467 14.092 20.591 1.00 73.92 810 ARG A N 1
ATOM 1747 C CA . ARG A 1 275 ? -11.874 12.982 19.857 1.00 78.46 810 ARG A CA 1
ATOM 1748 C C . ARG A 1 275 ? -12.740 12.605 18.663 1.00 73.16 810 ARG A C 1
ATOM 1749 O O . ARG A 1 275 ? -12.232 12.240 17.607 1.00 72.05 810 ARG A O 1
ATOM 1757 N N . CYS A 1 276 ? -14.052 12.711 18.840 1.00 75.02 811 CYS A N 1
ATOM 1758 C CA . CYS A 1 276 ? -15.009 12.443 17.769 1.00 76.00 811 CYS A CA 1
ATOM 1759 C C . CYS A 1 276 ? -14.757 13.323 16.554 1.00 69.59 811 CYS A C 1
ATOM 1760 O O . CYS A 1 276 ? -14.661 12.833 15.427 1.00 62.43 811 CYS A O 1
ATOM 1763 N N . LEU A 1 277 ? -14.662 14.624 16.804 1.00 68.89 812 LEU A N 1
ATOM 1764 C CA . LEU A 1 277 ? -14.355 15.605 15.771 1.00 75.28 812 LEU A CA 1
ATOM 1765 C C . LEU A 1 277 ? -13.043 15.320 15.045 1.00 76.42 812 LEU A C 1
ATOM 1766 O O . LEU A 1 277 ? -12.993 15.350 13.821 1.00 76.92 812 LEU A O 1
ATOM 1771 N N . ASP A 1 278 ? -11.981 15.059 15.800 1.00 80.19 813 ASP A N 1
ATOM 1772 C CA . ASP A 1 278 ? -10.675 14.800 15.197 1.00 87.58 813 ASP A CA 1
ATOM 1773 C C . ASP A 1 278 ? -10.758 13.572 14.301 1.00 91.56 813 ASP A C 1
ATOM 1774 O O . ASP A 1 278 ? -10.237 13.552 13.185 1.00 95.55 813 ASP A O 1
ATOM 1779 N N . SER A 1 279 ? -11.429 12.550 14.811 1.00 93.66 814 SER A N 1
ATOM 1780 C CA . SER A 1 279 ? -11.536 11.265 14.141 1.00 101.10 814 SER A CA 1
ATOM 1781 C C . SER A 1 279 ? -12.588 11.281 13.020 1.00 98.80 814 SER A C 1
ATOM 1782 O O . SER A 1 279 ? -12.729 10.311 12.274 1.00 94.46 814 SER A O 1
ATOM 1785 N N . ALA A 1 280 ? -13.292 12.401 12.890 1.00 101.68 815 ALA A N 1
ATOM 1786 C CA . ALA A 1 280 ? -14.480 12.497 12.036 1.00 106.21 815 ALA A CA 1
ATOM 1787 C C . ALA A 1 280 ? -14.363 11.885 10.638 1.00 110.45 815 ALA A C 1
ATOM 1788 O O . ALA A 1 280 ? -15.366 11.455 1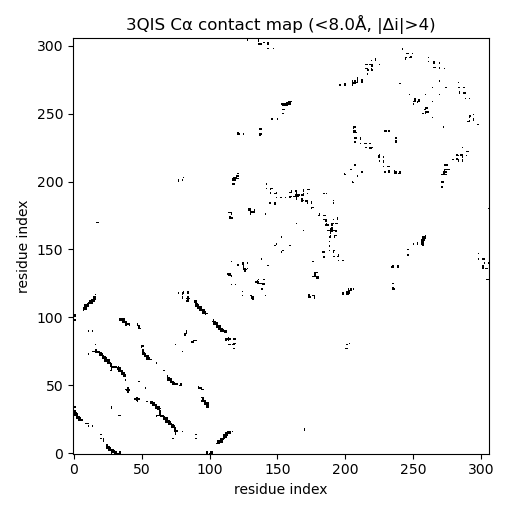0.065 1.00 109.03 815 ALA A O 1
ATOM 1790 N N . TYR A 1 281 ? -13.153 11.842 10.088 1.00 113.54 816 TYR A N 1
ATOM 1791 C CA . TYR A 1 281 ? -12.987 11.403 8.704 1.00 117.25 816 TYR A CA 1
ATOM 1792 C C . TYR A 1 281 ? -12.504 9.957 8.525 1.00 118.54 816 TYR A C 1
ATOM 1793 O O . TYR A 1 281 ? -12.362 9.489 7.394 1.00 123.98 816 TYR A O 1
ATOM 1802 N N . ASP A 1 282 ? -12.260 9.247 9.623 1.00 109.99 817 ASP A N 1
ATOM 1803 C CA . ASP A 1 282 ? -11.890 7.837 9.521 1.00 106.60 817 ASP A CA 1
ATOM 1804 C C . ASP A 1 282 ? -12.883 6.933 10.236 1.00 105.63 817 ASP A C 1
ATOM 1805 O O . ASP A 1 282 ? -12.818 6.779 11.452 1.00 98.56 817 ASP A O 1
ATOM 1810 N N . PRO A 1 283 ? -13.793 6.319 9.464 1.00 114.64 818 PRO A N 1
ATOM 1811 C CA . PRO A 1 283 ? -14.862 5.424 9.928 1.00 111.14 818 PRO A CA 1
ATOM 1812 C C . PRO A 1 283 ? -14.395 4.342 10.906 1.00 105.38 818 PRO A C 1
ATOM 1813 O O . PRO A 1 283 ? -15.138 4.020 11.835 1.00 99.26 818 PRO A O 1
ATOM 1817 N N . ARG A 1 284 ? -13.202 3.785 10.701 1.00 104.66 819 ARG A N 1
ATOM 1818 C CA . ARG A 1 284 ? -12.670 2.784 11.623 1.00 100.35 819 ARG A CA 1
ATOM 1819 C C . ARG A 1 284 ? -12.346 3.433 12.957 1.00 92.47 819 ARG A C 1
ATOM 1820 O O . ARG A 1 284 ? -12.456 2.796 14.008 1.00 85.02 819 ARG A O 1
ATOM 1828 N N . ILE A 1 285 ? -11.930 4.698 12.902 1.00 91.29 820 ILE A N 1
ATOM 1829 C CA . ILE A 1 285 ? -11.541 5.441 14.101 1.00 91.67 820 ILE A CA 1
ATOM 1830 C C . ILE A 1 285 ? -12.762 6.030 14.828 1.00 83.55 820 ILE A C 1
ATOM 1831 O O . ILE A 1 285 ? -12.790 6.116 16.055 1.00 79.33 820 ILE A O 1
ATOM 1836 N N . CYS A 1 286 ? -13.777 6.424 14.074 1.00 82.01 821 CYS A N 1
ATOM 1837 C CA . CYS A 1 286 ? -14.998 6.914 14.699 1.00 79.18 821 CYS A CA 1
ATOM 1838 C C . CYS A 1 286 ? -15.619 5.816 15.541 1.00 78.79 821 CYS A C 1
ATOM 1839 O O . CYS A 1 286 ? -16.004 6.055 16.681 1.00 74.64 821 CYS A O 1
ATOM 1842 N N . ARG A 1 287 ? -15.715 4.618 14.969 1.00 82.74 822 ARG A N 1
ATOM 1843 C CA . ARG A 1 287 ? -16.330 3.481 15.645 1.00 84.98 822 ARG A CA 1
ATOM 1844 C C . ARG A 1 287 ? -15.599 3.154 16.939 1.00 87.53 822 ARG A C 1
ATOM 1845 O O . ARG A 1 287 ? -16.205 2.687 17.906 1.00 88.96 822 ARG A O 1
ATOM 1853 N N . GLN A 1 288 ? -14.290 3.397 16.948 1.00 80.69 823 GLN A N 1
ATOM 1854 C CA . GLN A 1 288 ? -13.461 3.042 18.089 1.00 82.03 823 GLN A CA 1
ATOM 1855 C C . GLN A 1 288 ? -13.640 4.050 19.215 1.00 73.27 823 GLN A C 1
ATOM 1856 O O . GLN A 1 288 ? -13.623 3.685 20.391 1.00 63.86 823 GLN A O 1
ATOM 1862 N N . VAL A 1 289 ? -13.816 5.316 18.854 1.00 72.05 824 VAL A N 1
ATOM 1863 C CA . VAL A 1 289 ? -14.162 6.337 19.838 1.00 71.53 824 VAL A CA 1
ATOM 1864 C C . VAL A 1 289 ? -15.473 5.967 20.533 1.00 62.75 824 VAL A C 1
ATOM 1865 O O . VAL A 1 289 ? -15.621 6.151 21.739 1.00 57.17 824 VAL A O 1
ATOM 1869 N N . ILE A 1 290 ? -16.418 5.444 19.754 1.00 56.43 825 ILE A N 1
ATOM 1870 C CA . ILE A 1 290 ? -17.706 5.019 20.278 1.00 50.63 825 ILE A CA 1
ATOM 1871 C C . ILE A 1 290 ? -17.539 3.866 21.259 1.00 57.20 825 ILE A C 1
ATOM 1872 O O . ILE A 1 290 ? -18.277 3.755 22.232 1.00 59.29 825 ILE A O 1
ATOM 1877 N N . SER A 1 291 ? -16.551 3.020 21.009 1.00 64.50 826 SER A N 1
ATOM 1878 C CA . SER A 1 291 ? -16.283 1.882 21.878 1.00 60.79 826 SER A CA 1
ATOM 1879 C C . SER A 1 291 ? -15.848 2.339 23.264 1.00 59.87 826 SER A C 1
ATOM 1880 O O . SER A 1 291 ? -16.011 1.609 24.242 1.00 57.71 826 SER A O 1
ATOM 1883 N N . GLN A 1 292 ? -15.295 3.547 23.350 1.00 69.43 827 GLN A N 1
ATOM 1884 C CA . GLN A 1 292 ? -14.803 4.072 24.630 1.00 68.66 827 GLN A CA 1
ATOM 1885 C C . GLN A 1 292 ? -15.920 4.502 25.580 1.00 63.22 827 GLN A C 1
ATOM 1886 O O . GLN A 1 292 ? -15.699 4.611 26.785 1.00 66.98 827 GLN A O 1
ATOM 1892 N N . LEU A 1 293 ? -17.107 4.760 25.036 1.00 60.74 828 LEU A N 1
ATOM 1893 C CA . LEU A 1 293 ? -18.262 5.161 25.842 1.00 56.15 828 LEU A CA 1
ATOM 1894 C C . LEU A 1 293 ? -18.621 4.076 26.857 1.00 54.25 828 LEU A C 1
ATOM 1895 O O . LEU A 1 293 ? -18.330 2.902 26.639 1.00 47.13 828 LEU A O 1
ATOM 1900 N N . PRO A 1 294 ? -19.254 4.465 27.971 1.00 53.90 829 PRO A N 1
ATOM 1901 C CA . PRO A 1 294 ? -19.800 3.489 28.919 1.00 47.98 829 PRO A CA 1
ATOM 1902 C C . PRO A 1 294 ? -20.877 2.656 28.232 1.00 47.43 829 PRO A C 1
ATOM 1903 O O . PRO A 1 294 ? -21.485 3.136 27.276 1.00 42.70 829 PRO A O 1
ATOM 1907 N N . ARG A 1 295 ? -21.119 1.445 28.719 1.00 40.56 830 ARG A N 1
ATOM 1908 C CA . ARG A 1 295 ? -22.027 0.532 28.045 1.00 42.13 830 ARG A CA 1
ATOM 1909 C C . ARG A 1 295 ? -23.360 1.192 27.657 1.00 43.78 830 ARG A C 1
ATOM 1910 O O . ARG A 1 295 ? -23.784 1.089 26.507 1.00 43.34 830 ARG A O 1
ATOM 1918 N N . CYS A 1 296 ? -24.006 1.891 28.589 1.00 34.85 831 CYS A N 1
ATOM 1919 C CA . CYS A 1 296 ? -25.336 2.440 28.309 1.00 42.92 831 CYS A CA 1
ATOM 1920 C C . CYS A 1 296 ? -25.333 3.543 27.256 1.00 39.47 831 CYS A C 1
ATOM 1921 O O . CYS A 1 296 ? -26.300 3.690 26.510 1.00 38.44 831 CYS A O 1
ATOM 1924 N N . HIS A 1 297 ? -24.253 4.316 27.202 1.00 39.26 832 HIS A N 1
ATOM 1925 C CA . HIS A 1 297 ? -24.112 5.360 26.192 1.00 36.61 832 HIS A CA 1
ATOM 1926 C C . HIS A 1 297 ? -23.866 4.743 24.814 1.00 34.38 832 HIS A C 1
ATOM 1927 O O . HIS A 1 297 ? -24.465 5.150 23.820 1.00 39.64 832 HIS A O 1
ATOM 1934 N N . ARG A 1 298 ? -22.985 3.752 24.770 1.00 33.75 833 ARG A N 1
ATOM 1935 C CA . ARG A 1 298 ? -22.692 3.023 23.544 1.00 43.28 833 ARG A CA 1
ATOM 1936 C C . ARG A 1 298 ? -23.948 2.396 22.979 1.00 38.77 833 ARG A C 1
ATOM 1937 O O . ARG A 1 298 ? -24.189 2.424 21.769 1.00 42.26 833 ARG A O 1
ATOM 1945 N N . ASN A 1 299 ? -24.735 1.801 23.865 1.00 32.84 834 ASN A N 1
ATOM 1946 C CA . ASN A 1 299 ? -25.950 1.114 23.465 1.00 33.56 834 ASN A CA 1
ATOM 1947 C C . ASN A 1 299 ? -27.001 2.065 22.931 1.00 31.27 834 ASN A C 1
ATOM 1948 O O . ASN A 1 299 ? -27.647 1.770 21.928 1.00 36.12 834 ASN A O 1
ATOM 1953 N N . VAL A 1 300 ? -27.168 3.200 23.607 1.00 23.90 835 VAL A N 1
ATOM 1954 C CA . VAL A 1 300 ? -28.145 4.198 23.192 1.00 32.75 835 VAL A CA 1
ATOM 1955 C C . VAL A 1 300 ? -27.745 4.790 21.855 1.00 29.28 835 VAL A C 1
ATOM 1956 O O . VAL A 1 300 ? -28.589 5.009 20.988 1.00 30.32 835 VAL A O 1
ATOM 1960 N N . PHE A 1 301 ? -26.453 5.032 21.678 1.00 25.17 836 PHE A N 1
ATOM 1961 C CA . PHE A 1 301 ? -25.978 5.584 20.417 1.00 36.48 836 PHE A CA 1
ATOM 1962 C C . PHE A 1 301 ? -26.233 4.616 19.268 1.00 35.11 836 PHE A C 1
ATOM 1963 O O . PHE A 1 301 ? -26.746 5.011 18.221 1.00 33.23 836 PHE A O 1
ATOM 1971 N N . ARG A 1 302 ? -25.870 3.353 19.468 1.00 30.18 837 ARG A N 1
ATOM 1972 C CA . ARG A 1 302 ? -26.044 2.332 18.438 1.00 44.88 837 ARG A CA 1
ATOM 1973 C C . ARG A 1 302 ? -27.513 2.107 18.139 1.00 33.12 837 ARG A C 1
ATOM 1974 O O . ARG A 1 302 ? -27.917 1.989 16.982 1.00 40.18 837 ARG A O 1
ATOM 1982 N N . TYR A 1 303 ? -28.299 2.047 19.207 1.00 26.12 838 TYR A N 1
ATOM 1983 C CA . TYR A 1 303 ? -29.746 1.916 19.133 1.00 30.18 838 TYR A CA 1
ATOM 1984 C C . TYR A 1 303 ? -30.338 3.012 18.244 1.00 29.41 838 TYR A C 1
ATOM 1985 O O . TYR A 1 303 ? -31.071 2.719 17.300 1.00 32.76 838 TYR A O 1
ATOM 1994 N N . LEU A 1 304 ? -29.994 4.268 18.532 1.00 22.88 839 LEU A N 1
ATOM 1995 C CA . LEU A 1 304 ? -30.540 5.407 17.792 1.00 25.60 839 LEU A CA 1
ATOM 1996 C C . LEU A 1 304 ? -30.086 5.442 16.344 1.00 32.94 839 LEU A C 1
ATOM 1997 O O . LEU A 1 304 ? -30.879 5.727 15.450 1.00 32.81 839 LEU A O 1
ATOM 2002 N N . MET A 1 305 ? -28.812 5.157 16.109 1.00 29.96 840 MET A N 1
ATOM 2003 C CA . MET A 1 305 ? -28.302 5.103 14.744 1.00 32.78 840 MET A CA 1
ATOM 2004 C C . MET A 1 305 ? -29.043 4.050 13.935 1.00 30.91 840 MET A C 1
ATOM 2005 O O . MET A 1 305 ? -29.331 4.251 12.763 1.00 34.50 840 MET A O 1
ATOM 2010 N N . ALA A 1 306 ? -29.341 2.921 14.568 1.00 30.26 841 ALA A N 1
ATOM 2011 C CA . ALA A 1 306 ? -30.069 1.848 13.908 1.00 32.59 841 ALA A CA 1
ATOM 2012 C C . ALA A 1 306 ? -31.498 2.291 13.617 1.00 32.38 841 ALA A C 1
ATOM 2013 O O . ALA A 1 306 ? -32.041 2.011 12.549 1.00 35.21 841 ALA A O 1
ATOM 2015 N N . PHE A 1 307 ? -32.099 2.992 14.572 1.00 26.43 842 PHE A N 1
ATOM 2016 C CA . PHE A 1 307 ? -33.456 3.501 14.412 1.00 28.40 842 PHE A CA 1
ATOM 2017 C C . PHE A 1 307 ? -33.523 4.495 13.254 1.00 31.49 842 PHE A C 1
ATOM 2018 O O . PHE A 1 307 ? -34.387 4.396 12.385 1.00 27.41 842 PHE A O 1
ATOM 2026 N N . LEU A 1 308 ? -32.596 5.445 13.244 1.00 22.47 843 LEU A N 1
ATOM 2027 C CA . LEU A 1 308 ? -32.568 6.469 12.208 1.00 25.15 843 LEU A CA 1
ATOM 2028 C C . LEU A 1 308 ? -32.328 5.873 10.817 1.00 31.16 843 LEU A C 1
ATOM 2029 O O . LEU A 1 308 ? -32.904 6.339 9.835 1.00 31.16 843 LEU A O 1
ATOM 2034 N N . ARG A 1 309 ? -31.497 4.836 10.734 1.00 22.18 844 ARG A N 1
ATOM 2035 C CA . ARG A 1 309 ? -31.284 4.139 9.467 1.00 30.69 844 ARG A CA 1
ATOM 2036 C C . ARG A 1 309 ? -32.554 3.425 9.035 1.00 37.31 844 ARG A C 1
ATOM 2037 O O . ARG A 1 309 ? -32.846 3.318 7.841 1.00 43.03 844 ARG A O 1
ATOM 2045 N N . GLU A 1 310 ? -33.308 2.928 10.008 1.00 31.13 845 GLU A N 1
ATOM 2046 C CA . GLU A 1 310 ? -34.583 2.295 9.712 1.00 29.82 845 GLU A CA 1
ATOM 2047 C C . GLU A 1 310 ? -35.546 3.309 9.090 1.00 36.07 845 GLU A C 1
ATOM 2048 O O . GLU A 1 310 ? -36.220 3.007 8.102 1.00 29.18 845 GLU A O 1
ATOM 2054 N N . LEU A 1 311 ? -35.596 4.514 9.662 1.00 27.46 846 LEU A N 1
ATOM 2055 C CA . LEU A 1 311 ? -36.483 5.570 9.168 1.00 30.66 846 LEU A CA 1
ATOM 2056 C C . LEU A 1 311 ? -36.090 6.043 7.776 1.00 37.32 846 LEU A C 1
ATOM 2057 O O . LEU A 1 311 ? -36.951 6.410 6.974 1.00 34.88 846 LEU A O 1
ATOM 2062 N N . LEU A 1 312 ? -34.792 6.048 7.491 1.00 30.89 847 LEU A N 1
ATOM 2063 C CA . LEU A 1 312 ? -34.306 6.487 6.183 1.00 33.14 847 LEU A CA 1
ATOM 2064 C C . LEU A 1 312 ? -34.840 5.626 5.039 1.00 36.22 847 LEU A C 1
ATOM 2065 O O . LEU A 1 312 ? -34.935 6.085 3.897 1.00 38.94 847 LEU A O 1
ATOM 2070 N N . LYS A 1 313 ? -35.179 4.381 5.355 1.00 36.60 848 LYS A N 1
ATOM 2071 C CA . LYS A 1 313 ? -35.752 3.454 4.385 1.00 36.41 848 LYS A CA 1
ATOM 2072 C C . LYS A 1 313 ? -37.131 3.900 3.893 1.00 30.06 848 LYS A C 1
ATOM 2073 O O . LYS A 1 313 ? -37.544 3.554 2.788 1.00 33.19 848 LYS A O 1
ATOM 2079 N N . PHE A 1 314 ? -37.835 4.662 4.725 1.00 36.59 849 PHE A N 1
ATOM 2080 C CA . PHE A 1 314 ? -39.178 5.141 4.407 1.00 38.66 849 PHE A CA 1
ATOM 2081 C C . PHE A 1 314 ? -39.200 6.624 4.061 1.00 38.31 849 PHE A C 1
ATOM 2082 O O . PHE A 1 314 ? -40.253 7.262 4.117 1.00 31.82 849 PHE A O 1
ATOM 2090 N N . SER A 1 315 ? -38.040 7.162 3.700 1.00 34.88 850 SER A N 1
ATOM 2091 C CA . SER A 1 315 ? -37.900 8.581 3.401 1.00 42.68 850 SER A CA 1
ATOM 2092 C C . SER A 1 315 ? -38.968 9.127 2.452 1.00 39.07 850 SER A C 1
ATOM 2093 O O . SER A 1 315 ? -39.436 10.256 2.618 1.00 36.04 850 SER A O 1
ATOM 2096 N N . GLU A 1 316 ? -39.354 8.337 1.457 1.00 33.64 851 GLU A N 1
ATOM 2097 C CA . GLU A 1 316 ? -40.350 8.787 0.482 1.00 43.04 851 GLU A CA 1
ATOM 2098 C C . GLU A 1 316 ? -41.701 9.099 1.140 1.00 46.64 851 GLU A C 1
ATOM 2099 O O . GLU A 1 316 ? -42.541 9.790 0.559 1.00 47.54 851 GLU A O 1
ATOM 2105 N N . TYR A 1 317 ? -41.899 8.597 2.357 1.00 39.89 852 TYR A N 1
ATOM 2106 C CA . TYR A 1 317 ? -43.130 8.852 3.101 1.00 39.15 852 TYR A CA 1
ATOM 2107 C C . TYR A 1 317 ? -42.935 9.826 4.269 1.00 45.84 852 TYR A C 1
ATOM 2108 O O . TYR A 1 317 ? -43.745 10.735 4.469 1.00 38.40 852 TYR A O 1
ATOM 2117 N N . ASN A 1 318 ? -41.858 9.647 5.028 1.00 39.59 853 ASN A N 1
ATOM 2118 C CA . ASN A 1 318 ? -41.640 10.458 6.224 1.00 38.31 853 ASN A CA 1
ATOM 2119 C C . ASN A 1 318 ? -40.718 11.662 6.011 1.00 34.63 853 ASN A C 1
ATOM 2120 O O . ASN A 1 318 ? -40.478 12.429 6.942 1.00 31.30 853 ASN A O 1
ATOM 2125 N N . SER A 1 319 ? -40.210 11.816 4.789 1.00 31.41 854 SER A N 1
ATOM 2126 C CA . SER A 1 319 ? -39.336 12.938 4.428 1.00 42.01 854 SER A CA 1
ATOM 2127 C C . SER A 1 319 ? -38.045 12.989 5.227 1.00 42.87 854 SER A C 1
ATOM 2128 O O . SER A 1 319 ? -37.319 13.972 5.164 1.00 47.99 854 SER A O 1
ATOM 2131 N N . VAL A 1 320 ? -37.771 11.940 5.991 1.00 34.32 855 VAL A N 1
ATOM 2132 C CA . VAL A 1 320 ? -36.534 11.862 6.758 1.00 37.29 855 VAL A CA 1
ATOM 2133 C C . VAL A 1 320 ? -35.342 11.531 5.862 1.00 53.78 855 VAL A C 1
ATOM 2134 O O . VAL A 1 320 ? -35.175 10.390 5.436 1.00 59.67 855 VAL A O 1
ATOM 2138 N N . ASN A 1 321 ? -34.513 12.530 5.590 1.00 45.51 856 ASN A N 1
ATOM 2139 C CA . ASN A 1 321 ? -33.315 12.329 4.793 1.00 43.92 856 ASN A CA 1
ATOM 2140 C C . ASN A 1 321 ? -32.046 12.531 5.620 1.00 39.67 856 ASN A C 1
ATOM 2141 O O . ASN A 1 321 ? -32.093 13.031 6.744 1.00 37.10 856 ASN A O 1
ATOM 2146 N N . ALA A 1 322 ? -30.910 12.155 5.046 1.00 31.75 857 ALA A N 1
ATOM 2147 C CA . ALA A 1 322 ? -29.639 12.223 5.747 1.00 37.34 857 ALA A CA 1
ATOM 2148 C C . ALA A 1 322 ? -29.289 13.652 6.147 1.00 40.59 857 ALA A C 1
ATOM 2149 O O . ALA A 1 322 ? -28.778 13.888 7.242 1.00 38.45 857 ALA A O 1
ATOM 2151 N N . ASN A 1 323 ? -29.553 14.604 5.256 1.00 44.35 858 ASN A N 1
ATOM 2152 C CA . ASN A 1 323 ? -29.344 16.008 5.581 1.00 48.57 858 ASN A CA 1
ATOM 2153 C C . ASN A 1 323 ? -30.005 16.345 6.913 1.00 42.00 858 ASN A C 1
ATOM 2154 O O . ASN A 1 323 ? -29.333 16.614 7.915 1.00 37.05 858 ASN A O 1
ATOM 2159 N N . MET A 1 324 ? -31.331 16.307 6.922 1.00 47.68 859 MET A N 1
ATOM 2160 C CA . MET A 1 324 ? -32.107 16.639 8.111 1.00 48.81 859 MET A CA 1
ATOM 2161 C C . MET A 1 324 ? -31.655 15.900 9.370 1.00 37.80 859 MET A C 1
ATOM 2162 O O . MET A 1 324 ? -31.472 16.515 10.412 1.00 38.22 859 MET A O 1
ATOM 2167 N N . ILE A 1 325 ? -31.490 14.584 9.282 1.00 33.94 860 ILE A N 1
ATOM 2168 C CA . ILE A 1 325 ? -31.031 13.816 10.437 1.00 39.78 860 ILE A CA 1
ATOM 2169 C C . ILE A 1 325 ? -29.697 14.331 10.980 1.00 41.65 860 ILE A C 1
ATOM 2170 O O . ILE A 1 325 ? -29.526 14.508 12.181 1.00 40.11 860 ILE A O 1
ATOM 2175 N N . ALA A 1 326 ? -28.753 14.558 10.078 1.00 43.69 861 ALA A N 1
ATOM 2176 C CA . ALA A 1 326 ? -27.439 15.038 10.462 1.00 59.26 861 ALA A CA 1
ATOM 2177 C C . ALA A 1 326 ? -27.553 16.316 11.269 1.00 63.78 861 ALA A C 1
ATOM 2178 O O . ALA A 1 326 ? -27.091 16.391 12.401 1.00 71.39 861 ALA A O 1
ATOM 2180 N N . THR A 1 327 ? -28.175 17.325 10.678 1.00 60.96 862 THR A N 1
ATOM 2181 C CA . THR A 1 327 ? -28.294 18.616 11.333 1.00 58.89 862 THR A CA 1
ATOM 2182 C C . THR A 1 327 ? -29.163 18.555 12.601 1.00 53.93 862 THR A C 1
ATOM 2183 O O . THR A 1 327 ? -28.889 19.256 13.572 1.00 54.05 862 THR A O 1
ATOM 2187 N N . LEU A 1 328 ? -30.196 17.718 12.610 1.00 47.38 863 LEU A N 1
ATOM 2188 C CA . LEU A 1 328 ? -31.047 17.620 13.789 1.00 40.30 863 LEU A CA 1
ATOM 2189 C C . LEU A 1 328 ? -30.403 16.864 14.967 1.00 42.57 863 LEU A C 1
ATOM 2190 O O . LEU A 1 328 ? -30.364 17.374 16.084 1.00 40.60 863 LEU A O 1
ATOM 2195 N N . PHE A 1 329 ? -29.893 15.660 14.722 1.00 42.75 864 PHE A N 1
ATOM 2196 C CA . PHE A 1 329 ? -29.403 14.806 15.807 1.00 42.49 864 PHE A CA 1
ATOM 2197 C C . PHE A 1 329 ? -27.960 15.052 16.249 1.00 38.30 864 PHE A C 1
ATOM 2198 O O . PHE A 1 329 ? -27.618 14.816 17.404 1.00 45.70 864 PHE A O 1
ATOM 2206 N N . THR A 1 330 ? -27.116 15.538 15.347 1.00 40.75 865 THR A N 1
ATOM 2207 C CA . THR A 1 330 ? -25.726 15.813 15.713 1.00 50.65 865 THR A CA 1
ATOM 2208 C C . THR A 1 330 ? -25.625 16.621 17.007 1.00 46.59 865 THR A C 1
ATOM 2209 O O . THR A 1 330 ? -24.963 16.210 17.959 1.00 43.46 865 THR A O 1
ATOM 2213 N N . SER A 1 331 ? -26.288 17.769 17.041 1.00 46.86 866 SER A N 1
ATOM 2214 C CA . SER A 1 331 ? -26.189 18.657 18.190 1.00 52.19 866 SER A CA 1
ATOM 2215 C C . SER A 1 331 ? -26.813 18.066 19.449 1.00 43.97 866 SER A C 1
ATOM 2216 O O . SER A 1 331 ? -26.504 18.497 20.557 1.00 45.72 866 SER A O 1
ATOM 2219 N N . LEU A 1 332 ? -27.693 17.082 19.282 1.00 44.10 867 LEU A N 1
ATOM 2220 C CA . LEU A 1 332 ? -28.348 16.452 20.431 1.00 41.02 867 LEU A CA 1
ATOM 2221 C C . LEU A 1 332 ? -27.498 15.336 21.025 1.00 40.65 867 LEU A C 1
ATOM 2222 O O . LEU A 1 332 ? -27.411 15.201 22.243 1.00 45.12 867 LEU A O 1
ATOM 2227 N N . LEU A 1 333 ? -26.880 14.538 20.156 1.00 31.57 868 LEU A N 1
ATOM 2228 C CA . LEU A 1 333 ? -26.084 13.382 20.574 1.00 37.56 868 LEU A CA 1
ATOM 2229 C C . LEU A 1 333 ? -24.637 13.752 20.888 1.00 46.10 868 LEU A C 1
ATOM 2230 O O . LEU A 1 333 ? -23.948 13.053 21.628 1.00 54.46 868 LEU A O 1
ATOM 2235 N N . LEU A 1 334 ? -24.185 14.862 20.319 1.00 49.29 869 LEU A N 1
ATOM 2236 C CA . LEU A 1 334 ? -22.787 15.259 20.403 1.00 49.75 869 LEU A CA 1
ATOM 2237 C C . LEU A 1 334 ? -22.673 16.727 20.807 1.00 52.84 869 LEU A C 1
ATOM 2238 O O . LEU A 1 334 ? -22.448 17.590 19.966 1.00 56.32 869 LEU A O 1
ATOM 2243 N N . ARG A 1 335 ? -22.854 16.995 22.100 1.00 56.84 870 ARG A N 1
ATOM 2244 C CA . ARG A 1 335 ? -22.715 18.337 22.661 1.00 67.62 870 ARG A CA 1
ATOM 2245 C C . ARG A 1 335 ? -21.297 18.569 23.184 1.00 84.71 870 ARG A C 1
ATOM 2246 O O . ARG A 1 335 ? -20.645 17.635 23.663 1.00 84.19 870 ARG A O 1
ATOM 2254 N N . PRO A 1 336 ? -20.819 19.823 23.108 1.00 95.30 871 PRO A N 1
ATOM 2255 C CA . PRO A 1 336 ? -19.614 20.267 23.825 1.00 92.21 871 PRO A CA 1
ATOM 2256 C C . PRO A 1 336 ? -19.999 20.774 25.210 1.00 90.35 871 PRO A C 1
ATOM 2257 O O . PRO A 1 336 ? -21.132 21.223 25.392 1.00 84.93 871 PRO A O 1
ATOM 2261 N N . PRO A 1 337 ? -19.071 20.704 26.173 1.00 100.58 872 PRO A N 1
ATOM 2262 C CA . PRO A 1 337 ? -19.312 21.057 27.579 1.00 103.55 872 PRO A CA 1
ATOM 2263 C C . PRO A 1 337 ? -20.293 22.211 27.767 1.00 98.22 872 PRO A C 1
ATOM 2264 O O . PRO A 1 337 ? -20.964 22.268 28.800 1.00 92.64 872 PRO A O 1
ATOM 2268 N N . PRO A 1 346 ? -19.188 26.354 14.350 1.00 88.46 881 PRO A N 1
ATOM 2269 C CA . PRO A 1 346 ? -18.045 26.663 13.489 1.00 90.84 881 PRO A CA 1
ATOM 2270 C C . PRO A 1 346 ? -17.895 25.657 12.347 1.00 95.12 881 PRO A C 1
ATOM 2271 O O . PRO A 1 346 ? -18.887 25.313 11.695 1.00 98.27 881 PRO A O 1
ATOM 2275 N N . SER A 1 347 ? -16.669 25.199 12.102 1.00 91.35 882 SER A N 1
ATOM 2276 C CA . SER A 1 347 ? -16.434 24.139 11.129 1.00 84.12 882 SER A CA 1
ATOM 2277 C C . SER A 1 347 ? -16.216 22.821 11.867 1.00 85.00 882 SER A C 1
ATOM 2278 O O . SER A 1 347 ? -16.003 21.773 11.251 1.00 80.74 882 SER A O 1
ATOM 2281 N N . ASP A 1 348 ? -16.262 22.889 13.196 1.00 86.42 883 ASP A N 1
ATOM 2282 C CA . ASP A 1 348 ? -16.370 21.696 14.025 1.00 85.05 883 ASP A CA 1
ATOM 2283 C C . ASP A 1 348 ? -17.778 21.145 13.842 1.00 78.47 883 ASP A C 1
ATOM 2284 O O . ASP A 1 348 ? -18.003 19.942 13.910 1.00 74.05 883 ASP A O 1
ATOM 2289 N N . ARG A 1 349 ? -18.719 22.057 13.620 1.00 77.33 884 ARG A N 1
ATOM 2290 C CA . ARG A 1 349 ? -20.074 21.718 13.220 1.00 76.51 884 ARG A CA 1
ATOM 2291 C C . ARG A 1 349 ? -20.044 20.779 12.013 1.00 73.18 884 ARG A C 1
ATOM 2292 O O . ARG A 1 349 ? -20.871 19.875 11.896 1.00 69.37 884 ARG A O 1
ATOM 2300 N N . GLN A 1 350 ? -19.091 21.003 11.115 1.00 74.15 885 GLN A N 1
ATOM 2301 C CA . GLN A 1 350 ? -18.955 20.188 9.912 1.00 77.41 885 GLN A CA 1
ATOM 2302 C C . GLN A 1 350 ? -18.374 18.797 10.184 1.00 72.31 885 GLN A C 1
ATOM 2303 O O . GLN A 1 350 ? -18.822 17.807 9.608 1.00 67.05 885 GLN A O 1
ATOM 2309 N N . ARG A 1 351 ? -17.366 18.725 11.048 1.00 71.19 886 ARG A N 1
ATOM 2310 C CA . ARG A 1 351 ? -16.763 17.441 11.393 1.00 70.81 886 ARG A CA 1
ATOM 2311 C C . ARG A 1 351 ? -17.755 16.634 12.223 1.00 68.18 886 ARG A C 1
ATOM 2312 O O . ARG A 1 351 ? -17.767 15.404 12.172 1.00 71.19 886 ARG A O 1
ATOM 2320 N N . ALA A 1 352 ? -18.591 17.338 12.980 1.00 63.63 887 ALA A N 1
ATOM 2321 C CA . ALA A 1 352 ? -19.638 16.702 13.765 1.00 65.17 887 ALA A CA 1
ATOM 2322 C C . ALA A 1 352 ? -20.641 15.994 12.856 1.00 71.27 887 ALA A C 1
ATOM 2323 O O . ALA A 1 352 ? -20.813 14.770 12.948 1.00 66.77 887 ALA A O 1
ATOM 2325 N N . ILE A 1 353 ? -21.299 16.756 11.978 1.00 67.36 888 ILE A N 1
ATOM 2326 C CA . ILE A 1 353 ? -22.236 16.159 11.025 1.00 57.55 888 ILE A CA 1
ATOM 2327 C C . ILE A 1 353 ? -21.537 15.039 10.253 1.00 54.18 888 ILE A C 1
ATOM 2328 O O . ILE A 1 353 ? -22.110 13.973 10.037 1.00 58.19 888 ILE A O 1
ATOM 2333 N N . GLN A 1 354 ? -20.291 15.275 9.856 1.00 54.50 889 GLN A N 1
ATOM 2334 C CA . GLN A 1 354 ? -19.502 14.240 9.191 1.00 59.75 889 GLN A CA 1
ATOM 2335 C C . GLN A 1 354 ? -19.399 12.986 10.068 1.00 62.23 889 GLN A C 1
ATOM 2336 O O . GLN A 1 354 ? -19.546 11.859 9.587 1.00 60.46 889 GLN A O 1
ATOM 2342 N N . PHE A 1 355 ? -19.151 13.197 11.356 1.00 62.84 890 PHE A N 1
ATOM 2343 C CA . PHE A 1 355 ? -19.018 12.103 12.309 1.00 63.54 890 PHE A CA 1
ATOM 2344 C C . PHE A 1 355 ? -20.286 11.272 12.291 1.00 52.30 890 PHE A C 1
ATOM 2345 O O . PHE A 1 355 ? -20.247 10.051 12.157 1.00 50.81 890 PHE A O 1
ATOM 2353 N N . LEU A 1 356 ? -21.416 11.952 12.422 1.00 43.96 891 LEU A N 1
ATOM 2354 C CA . LEU A 1 356 ? -22.699 11.281 12.477 1.00 44.51 891 LEU A CA 1
ATOM 2355 C C . LEU A 1 356 ? -23.031 10.604 11.154 1.00 42.39 891 LEU A C 1
ATOM 2356 O O . LEU A 1 356 ? -23.479 9.456 11.137 1.00 33.43 891 LEU A O 1
ATOM 2361 N N . LEU A 1 357 ? -22.818 11.322 10.051 1.00 33.47 892 LEU A N 1
ATOM 2362 C CA . LEU A 1 357 ? -23.143 10.808 8.731 1.00 37.52 892 LEU A CA 1
ATOM 2363 C C . LEU A 1 357 ? -22.409 9.502 8.504 1.00 48.37 892 LEU A C 1
ATOM 2364 O O . LEU A 1 357 ? -22.952 8.568 7.915 1.00 44.17 892 LEU A O 1
ATOM 2369 N N . GLY A 1 358 ? -21.175 9.432 8.993 1.00 46.41 893 GLY A N 1
ATOM 2370 C CA . GLY A 1 358 ? -20.399 8.211 8.886 1.00 45.44 893 GLY A CA 1
ATOM 2371 C C . GLY A 1 358 ? -21.182 6.993 9.344 1.00 45.31 893 GLY A C 1
ATOM 2372 O O . GLY A 1 358 ? -21.070 5.919 8.760 1.00 50.41 893 GLY A O 1
ATOM 2373 N N . PHE A 1 359 ? -21.985 7.165 10.389 1.00 38.28 894 PHE A N 1
ATOM 2374 C CA . PHE A 1 359 ? -22.737 6.059 10.963 1.00 45.33 894 PHE A CA 1
ATOM 2375 C C . PHE A 1 359 ? -24.049 5.794 10.233 1.00 53.77 894 PHE A C 1
ATOM 2376 O O . PHE A 1 359 ? -24.477 4.649 10.120 1.00 60.28 894 PHE A O 1
ATOM 2384 N N . LEU A 1 360 ? -24.683 6.848 9.730 1.00 49.76 895 LEU A N 1
ATOM 2385 C CA . LEU A 1 360 ? -25.969 6.700 9.055 1.00 49.57 895 LEU A CA 1
ATOM 2386 C C . LEU A 1 360 ? -25.850 5.998 7.710 1.00 50.84 895 LEU A C 1
ATOM 2387 O O . LEU A 1 360 ? -26.755 5.277 7.294 1.00 57.49 895 LEU A O 1
ATOM 2392 N N . LEU A 1 361 ? -24.733 6.219 7.028 1.00 42.15 896 LEU A N 1
ATOM 2393 C CA . LEU A 1 361 ? -24.580 5.766 5.647 1.00 51.36 896 LEU A CA 1
ATOM 2394 C C . LEU A 1 361 ? -23.579 4.605 5.491 1.00 58.45 896 LEU A C 1
ATOM 2395 O O . LEU A 1 361 ? -22.928 4.180 6.455 1.00 59.50 896 LEU A O 1
ATOM 2400 N N . PRO B 2 1 ? -32.569 -4.710 9.966 1.00 76.36 1 PRO B N 1
ATOM 2401 C CA . PRO B 2 1 ? -32.327 -5.465 11.196 1.00 71.91 1 PRO B CA 1
ATOM 2402 C C . PRO B 2 1 ? -32.565 -4.637 12.472 1.00 61.63 1 PRO B C 1
ATOM 2403 O O . PRO B 2 1 ? -32.127 -5.066 13.548 1.00 46.60 1 PRO B O 1
ATOM 2407 N N . PHE B 2 2 ? -33.238 -3.489 12.369 1.00 41.23 2 PHE B N 1
ATOM 2408 C CA . PHE B 2 2 ? -33.537 -2.715 13.571 1.00 27.44 2 PHE B CA 1
ATOM 2409 C C . PHE B 2 2 ? -34.452 -3.459 14.547 1.00 27.68 2 PHE B C 1
ATOM 2410 O O . PHE B 2 2 ? -34.277 -3.357 15.756 1.00 37.00 2 PHE B O 1
ATOM 2418 N N . ALA B 2 3 ? -35.427 -4.196 14.021 1.00 24.50 3 ALA B N 1
ATOM 2419 C CA . ALA B 2 3 ? -36.445 -4.833 14.852 1.00 25.82 3 ALA B CA 1
ATOM 2420 C C . ALA B 2 3 ? -35.861 -5.877 15.794 1.00 24.75 3 ALA B C 1
ATOM 2421 O O . ALA B 2 3 ? -36.373 -6.071 16.889 1.00 32.53 3 ALA B O 1
ATOM 2423 N N . ARG B 2 4 ? -34.800 -6.554 15.366 1.00 27.04 4 ARG B N 1
ATOM 2424 C CA . ARG B 2 4 ? -34.119 -7.524 16.221 1.00 28.68 4 ARG B CA 1
ATOM 2425 C C . ARG B 2 4 ? -33.480 -6.857 17.439 1.00 25.54 4 ARG B C 1
ATOM 2426 O O . ARG B 2 4 ? -33.701 -7.274 18.572 1.00 29.80 4 ARG B O 1
ATOM 2434 N N . LEU B 2 5 ? -32.678 -5.829 17.189 1.00 27.87 5 LEU B N 1
ATOM 2435 C CA . LEU B 2 5 ? -32.040 -5.040 18.240 1.00 31.09 5 LEU B CA 1
ATOM 2436 C C . LEU B 2 5 ? -33.048 -4.437 19.212 1.00 33.53 5 LEU B C 1
ATOM 2437 O O . LEU B 2 5 ? -32.870 -4.490 20.431 1.00 29.82 5 LEU B O 1
ATOM 2442 N N . HIS B 2 6 ? -34.103 -3.855 18.656 1.00 28.05 6 HIS B N 1
ATOM 2443 C CA . HIS B 2 6 ? -35.130 -3.194 19.441 1.00 29.07 6 HIS B CA 1
ATOM 2444 C C . HIS B 2 6 ? -35.849 -4.186 20.355 1.00 33.25 6 HIS B C 1
ATOM 2445 O O . HIS B 2 6 ? -36.151 -3.880 21.508 1.00 30.18 6 HIS B O 1
ATOM 2452 N N . GLU B 2 7 ? -36.128 -5.371 19.821 1.00 27.86 7 GLU B N 1
ATOM 2453 C CA . GLU B 2 7 ? -36.771 -6.438 20.572 1.00 26.56 7 GLU B CA 1
ATOM 2454 C C . GLU B 2 7 ? -35.908 -6.858 21.757 1.00 25.23 7 GLU B C 1
ATOM 2455 O O . GLU B 2 7 ? -36.393 -6.952 22.882 1.00 30.77 7 GLU B O 1
ATOM 2461 N N . CYS B 2 8 ? -34.626 -7.105 21.495 1.00 32.47 8 CYS B N 1
ATOM 2462 C CA . CYS B 2 8 ? -33.658 -7.436 22.539 1.00 41.30 8 CYS B CA 1
ATOM 2463 C C . CYS B 2 8 ? -33.585 -6.374 23.631 1.00 47.27 8 CYS B C 1
ATOM 2464 O O . CYS B 2 8 ? -33.578 -6.703 24.818 1.00 41.07 8 CYS B O 1
ATOM 2467 N N . TYR B 2 9 ? -33.515 -5.105 23.229 1.00 40.25 9 TYR B N 1
ATOM 2468 C CA . TYR B 2 9 ? -33.389 -3.997 24.177 1.00 39.59 9 TYR B CA 1
ATOM 2469 C C . TYR B 2 9 ? -34.669 -3.775 24.973 1.00 42.59 9 TYR B C 1
ATOM 2470 O O . TYR B 2 9 ? -34.658 -3.126 26.019 1.00 47.16 9 TYR B O 1
ATOM 2479 N N . GLY B 2 10 ? -35.774 -4.308 24.469 1.00 40.20 10 GLY B N 1
ATOM 2480 C CA . GLY B 2 10 ? -37.043 -4.203 25.165 1.00 35.78 10 GLY B CA 1
ATOM 2481 C C . GLY B 2 10 ? -37.181 -5.288 26.222 1.00 42.56 10 GLY B C 1
ATOM 2482 O O . GLY B 2 10 ? -38.184 -5.363 26.933 1.00 47.15 10 GLY B O 1
ATOM 2483 N N . GLN B 2 11 ? -36.173 -6.147 26.318 1.00 38.55 11 GLN B N 1
ATOM 2484 C CA . GLN B 2 11 ? -36.152 -7.159 27.361 1.00 50.46 11 GLN B CA 1
ATOM 2485 C C . GLN B 2 11 ? -36.229 -6.504 28.742 1.00 60.76 11 GLN B C 1
ATOM 2486 O O . GLN B 2 11 ? -35.484 -5.552 29.027 1.00 63.08 11 GLN B O 1
ATOM 2492 N N . GLU B 2 12 ? -37.138 -7.018 29.573 1.00 59.22 12 GLU B N 1
ATOM 2493 C CA . GLU B 2 12 ? -37.349 -6.527 30.932 1.00 68.27 12 GLU B CA 1
ATOM 2494 C C . GLU B 2 12 ? -38.262 -5.311 31.005 1.00 75.86 12 GLU B C 1
ATOM 2495 O O . GLU B 2 12 ? -38.313 -4.646 32.034 1.00 89.12 12 GLU B O 1
ATOM 2501 N N . ILE B 2 13 ? -38.983 -5.020 29.924 1.00 67.64 13 ILE B N 1
ATOM 2502 C CA . ILE B 2 13 ? -39.846 -3.835 29.881 1.00 72.55 13 ILE B CA 1
ATOM 2503 C C . ILE B 2 13 ? -41.341 -4.174 29.784 1.00 79.56 13 ILE B C 1
ATOM 2504 O O . ILE B 2 13 ? -41.795 -4.796 28.819 1.00 80.35 13 ILE B O 1
#

CATH classification: 2.60.40.10 (+1 more: 1.10.555.10)

B-factor: mean 48.6, std 22.21, range [15.57, 263.76]

InterPro domains:
  IPR000198 Rho GTPase-activating protein domain [PF00620] (735-872)
  IPR000198 Rho GTPase-activating protein domain [PS50238] (721-901)
  IPR000198 Rho GTPase-activating protein domain [SM00324] (732-896)
  IPR000300 Inositol polyphosphate-related phosphatase [PF22669] (245-529)
  IPR000300 Inositol polyphosphate-related phosphatase [SM00128] (238-539)
  IPR008936 Rho GTPase activation protein [G3DSA:1.10.555.10] (734-901)
  IPR008936 Rho GTPase activation protein [SSF48350] (677-892)
  IPR013783 Immunoglobulin-like fold [G3DSA:2.60.40.10] (563-689)
  IPR031995 Inositol polyphosphate 5-phosphatase, clathrin binding domain [PF16726] (18-117)
  IPR036691 Endonuclease/exonuclease/phosphatase superfamily [G3DSA:3.60.10.10] (214-562)
  IPR036691 Endonuclease/exonuclease/phosphatase superfamily [SSF56219] (220-559)
  IPR037787 OCRL1, PH domain [cd13382] (11-115)
  IPR037793 OCRL1/INPP5B, INPP5c domain [cd09093] (240-533)
  IPR046985 Inositol 5-phosphatase [PTHR11200] (183-848)
  IPR047078 Inositol polyphosphate 5-phosphatase OCRL, RhoGAP [cd04380] (668-896)
  IPR048869 OCRL-1/2, ASH domain [PF21310] (567-675)

Nearest PDB structures (foldseek):
  3qis-assembly1_A  TM=1.003E+00  e=3.331E-60  Homo sapiens
  2qv2-assembly1_A-2  TM=8.993E-01  e=3.456E-43  Homo sapiens
  3qbt-assembly2_D  TM=1.001E+00  e=9.665E-21  Homo sapiens
  3qbt-assembly4_H  TM=9.773E-01  e=7.376E-19  Homo sapiens
  2osa-assembly1_A  TM=8.873E-01  e=1.401E-10  Homo sapiens

GO terms:
  GO:0005515 protein binding (F, IPI)
  GO:0052745 inositol phosphate phosphatase activity (F, IDA)
  GO:0001750 photoreceptor outer segment (C, IDA)
  GO:0005769 early endosome (C, IDA)
  GO:0030136 clathrin-coated vesicle (C, IDA)
  GO:0052658 inositol-1,4,5-trisphosphate 5-phosphatase activity (F, EXP)
  GO:0052659 inositol-1,3,4,5-tetrakisphosphate 5-phosphatase activity (F, EXP)
  GO:0031901 early endosome membrane (C, EXP)
  GO:0005764 lysosome (C, EXP)
  GO:0005768 endosome (C, EXP)
  GO:0034485 phosphatidylinositol-3,4,5-trisphosphate 5-phosphatase activity (F, EXP)
  GO:0004439 phosphatidylinositol-4,5-bisphosphate 5-phosphatase activity (F, EXP)
  GO:0060271 cilium assembly (P, IMP)
  GO:0005795 Golgi stack (C, TAS)
  GO:0005798 Golgi-associated vesicle (C, TAS)
  GO:0004439 phosphatidylinositol-4,5-bisphosphate 5-phosphatase activity (F, TAS)
  GO:0006629 lipid metabolic process (P, TAS)
  GO:0005096 GTPase activator activity (F, IDA)
  GO:0005634 nucleus (C, IDA)
  GO:0005737 cytoplasm (C, IDA)

Sequence (306 aa):
PSLELSRREFVFENVKFRQLQKEKFQISNNGQVPCHFSFIPKLNDSQYCKPWLRAEPFEGYLEPNETVDISLDVYVSKDSVTILNSGEDKIEDILVLHLDRGKDYFLTISGNYLPSCFGTSLEALCRMKRPIRERPLQVPKEIWLLVDHLFKYACHQEDLFQTPGMQEELQQIIDCLDTSIPETIPGSNHSVAEALLIFLEALPEPVICYELYQRCLDSAYDPRICRQVISQLPRCHRNVFRYLMAFLRELLKFSEYNSVNANMIATLFTSLLLRPPPSDRQRAIQFLLGFLLPFARLHECYGQEI

Secondary structure (DSSP, 8-state):
--EEES-SEEEEEEE-BT--EEEEEEEEE-SSS-EEEEEE--TT-SSSS-TTEEEES-EEEE-TT-EEEEEEEE-B-TTTHHHHHHTSS-S-EEEEEEETTS-EEEEEEEEEE---STTS-HHHHHH--S-TT----SS-HHHHHHHHHHHHH-TT-TTTTTS---HHHHHHHHHHHHH---SS--S-HHHHHHHHHHHHHH-SS-SS-HHHHHHHHHHTT-HHHHHHHHHTS-HHHHHHHHHHHHHHHHHHTTHHHH---HHHHHHHHHHHHS-----HHHHHHHHHHHHH-/-HHHHHHHHTTT-

Foldseek 3Di:
DDKDKPDQEDEDAAAEAFDKDKDKIKIWDQDQAKWKKAWDPDPPDDDQWDPQWDKVVGIDIAGHTDMDMIIIMGHHYLVCQQCLLVVVDFQWDWIWMDIDVDDTRIHITHYGYDHFPALEAFVVQQVDPFAQAQCGHLTRLLLVQLLVQCVVPPLLPAQAVNDAFDSVLLVQQRVCRNRDNDPHRDGDSNSSSVNNLSRLQSHPAHLLGQVLLVVLLVCLPPLVSLVVSLVPDDSHSSSVLLVVLVSLLSSCVNCVRHVRDLVSCLLSCLCSRRPHCVCSSVSSSSSSSSSND/DVVVVVVVVPPPD

Organism: Homo sapiens (NCBI:txid9606)

Solvent-accessible surface area: 15069 Å² total; per-residue (Å²): 73,30,6,100,9,77,86,102,131,1,87,0,117,70,0,52,6,47,43,97,43,100,42,110,6,75,0,20,0,74,10,168,71,78,8,33,1,17,13,45,58,57,176,161,82,96,116,37,16,62,108,3,6,119,0,82,43,97,90,15,175,3,103,52,98,83,69,40,88,0,8,0,5,0,87,0,31,108,110,2,0,39,66,4,26,72,35,132,23,111,4,93,18,65,0,8,0,49,0,61,219,48,123,62,22,122,0,48,4,51,32,60,24,38,43,1,0,0,1,18,33,0,78,31,0,3,160,46,73,131,5,51,57,124,189,67,7,63,0,0,3,0,0,33,10,0,0,42,14,0,49,144,106,0,12,106,42,124,62,0,16,83,51,92,7,97,108,119,42,1,51,83,0,5,31,19,0,3,52,38,42,29,176,76,6,50,32,48,25,29,0,0,1,39,0,0,26,13,0,0,65,5,6,43,58,0,0,0,12,66,140,13,33,96,144,0,1,87,11,4,122,54,78,180,65,4,149,88,7,5,60,113,3,53,158,14,4,45,14,0,1,117,0,0,4,13,0,0,103,18,0,34,138,50,45,149,121,0,51,0,62,26,119,28,0,2,92,44,0,5,67,16,0,5,34,80,136,128,73,61,142,112,82,8,47,65,0,0,48,45,33,6,147,147,7,56,152,31,8,128,63,17,12,117,95,59

Radius of gyration: 23.58 Å; Cα contacts (8 Å, |Δi|>4): 579; chains: 2; bounding box: 40×68×52 Å